Protein AF-0000000066704954 (afdb_homodimer)

InterPro domains:
  IPR012337 Ribonuclease H-like superfamily [SSF53098] (9-182)
  IPR013520 Ribonuclease H-like domain [PF00929] (11-173)
  IPR013520 Ribonuclease H-like domain [SM00479] (9-183)
  IPR022894 Oligoribonuclease [NF003765] (7-183)
  IPR022894 Oligoribonuclease [PTHR11046] (60-182)
  IPR022894 Oligoribonuclease [cd06135] (10-182)
  IPR036397 Ribonuclease H superfamily [G3DSA:3.30.420.10] (2-182)

Foldseek 3Di:
DDPVFLLLKAKEKFFDKLDQDLVQIATFKMKIWIATNLLHTPDQIDIDGAADDPVRNVPRDPVSVVLCVVLVSVVVNPVDPQHLVNVLVVNCVVSVVRHAAQRHAYEAAVCVSVLVNCVPRVVVSSRRHHPDYHHLVVVLVVCCVPPVPLSVPQDDQPPSVRISSRRVVSSSRVSSCCVRPDDD/DDPVFLLLKAKEKFFDKLDLDLVQIATQKMKIWIATNLLHTPDQIDIDGAADDPVRNVPGDPVSVVLCVVLVSVVVNPPDPQHLVNVLVVNCVVSVVRHAAQRHAYEAAVCVSVLVNCVPRVVVSSRRHHPDYHHLVVVLVVCCVPPVPLSVPQDDQPPSVRISSRRVVSSSRVSSCCVRPDDD

Radius of gyration: 20.69 Å; Cα contacts (8 Å, |Δi|>4): 670; chains: 2; bounding box: 48×49×50 Å

Nearest PDB structures (foldseek):
  6n6i-assembly2_B  TM=9.833E-01  e=7.274E-25  Homo sapiens
  6n6k-assembly1_A  TM=9.831E-01  e=9.239E-25  Homo sapiens
  6rcn-assembly1_A  TM=9.851E-01  e=1.323E-24  Homo sapiens
  6j80-assembly1_B  TM=9.786E-01  e=4.643E-24  Homo sapiens
  6sty-assembly2_D  TM=9.687E-01  e=4.244E-23  Homo sapiens

Solvent-accessible surface area (backbone atoms only — not comparable to full-atom values): 19486 Å² total; per-residue (Å²): 127,61,71,78,53,32,53,50,21,34,40,32,50,30,61,39,43,34,44,85,51,67,91,82,34,48,75,38,30,43,14,37,38,40,22,37,59,86,64,49,67,72,53,87,59,47,72,46,49,23,37,63,59,68,72,57,62,72,64,28,37,70,67,42,50,55,48,26,62,71,64,49,48,46,62,47,23,70,70,32,80,37,41,63,66,56,47,43,51,52,51,41,56,58,46,56,75,61,39,53,78,46,49,24,28,41,25,28,62,59,36,62,62,48,50,57,45,28,52,74,71,27,43,72,55,47,63,33,30,22,93,45,48,35,34,47,39,21,56,51,54,48,37,48,58,74,35,49,72,61,48,71,67,52,83,82,77,83,74,71,82,40,34,50,61,47,46,53,51,40,52,49,50,46,51,48,40,50,72,70,31,42,50,130,128,61,72,80,54,35,53,51,22,34,39,31,51,30,61,41,45,35,46,87,51,66,92,82,34,48,76,38,29,42,13,38,37,39,22,38,58,87,64,48,68,73,54,86,59,47,71,47,50,24,37,64,60,69,72,60,63,71,66,29,37,69,67,42,51,56,49,26,61,71,65,48,49,46,62,46,23,71,70,32,83,36,42,62,67,55,48,42,51,54,51,39,54,58,48,55,74,61,39,54,76,47,49,23,28,41,25,28,62,58,37,62,62,48,49,56,45,27,53,73,71,29,44,71,52,46,61,33,30,21,94,47,48,36,34,46,40,22,56,48,56,48,37,49,59,74,35,49,73,62,47,72,67,53,83,81,76,83,74,70,82,40,35,49,62,48,46,53,50,40,52,49,50,47,51,48,41,50,72,71,31,43,55,124

Sequence (368 aa):
MSKANRVRRIVWVDCEMTGLDVSSKTIVEIACAITEADLMVVEEGLNLVISQPKEVLEGMDNWCKATFASNGLLQEILSSKITMKEAENEILKYVRQHTDSGMCPLGGNSVGSDRIFLQKYMPTLEKHLHYRNIDVSSIKELVKRWYPDVYARKPQKENTHRALNDIYESIQELNWYKKNIFIPMSKANRVRRIVWVDCEMTGLDVSSKTIVEIACAITEADLMVVEEGLNLVISQPKEVLEGMDNWCKATFASNGLLQEILSSKITMKEAENEILKYVRQHTDSGMCPLGGNSVGSDRIFLQKYMPTLEKHLHYRNIDVSSIKELVKRWYPDVYARKPQKENTHRALNDIYESIQELNWYKKNIFIP

Secondary structure (DSSP, 8-state):
--HHHHTT-EEEEEEEES-S-TTT--EEEEEEEEE-TT--EEEEEEEEEPP--HHHHHTS-HHHHHHHHHHSHHHHHHH----HHHHHHHHHHHHHHH--TTTSPEEESSTHHHHHHHHHH-HHHHHHS-S-EEEHHHHHHHHHHH-HHHHTTSPPP-----HHHHHHHHHHHHHHHHHHTB--/--HHHHTT-EEEEEEEES-S-TTT--EEEEEEEEE-TT--EEEEEEEEEPP--HHHHHTS-HHHHHHHHHHSHHHHHHH----HHHHHHHHHHHHHHH--TTTSPEEESSTHHHHHHHHHH-HHHHHHS-S-EEEHHHHHHHHHHH-HHHHTTSPPP-----HHHHHHHHHHHHHHHHHHTB--

Organism: Brugia malayi (NCBI:txid6279)

Structure (mmCIF, N/CA/C/O backbone):
data_AF-0000000066704954-model_v1
#
loop_
_entity.id
_entity.type
_entity.pdbx_description
1 polymer 'Probable oligoribonuclease'
#
loop_
_atom_site.group_PDB
_atom_site.id
_atom_site.type_symbol
_atom_site.label_atom_id
_atom_site.label_alt_id
_atom_site.label_comp_id
_atom_site.label_asym_id
_atom_site.label_entity_id
_atom_site.label_seq_id
_atom_site.pdbx_PDB_ins_code
_atom_site.Cartn_x
_atom_site.Cartn_y
_atom_site.Cartn_z
_atom_site.occupancy
_atom_site.B_iso_or_equiv
_atom_site.auth_seq_id
_atom_site.auth_comp_id
_atom_site.auth_asym_id
_atom_site.auth_atom_id
_atom_site.pdbx_PDB_model_num
ATOM 1 N N . MET A 1 1 ? 11.406 25.922 -9.367 1 46.25 1 MET A N 1
ATOM 2 C CA . MET A 1 1 ? 11.992 24.594 -9.508 1 46.25 1 MET A CA 1
ATOM 3 C C . MET A 1 1 ? 11.547 23.953 -10.812 1 46.25 1 MET A C 1
ATOM 5 O O . MET A 1 1 ? 10.383 24.062 -11.203 1 46.25 1 MET A O 1
ATOM 9 N N . SER A 1 2 ? 12.352 23.516 -11.586 1 52.28 2 SER A N 1
ATOM 10 C CA . SER A 1 2 ? 12.07 23.078 -12.945 1 52.28 2 SER A CA 1
ATOM 11 C C . SER A 1 2 ? 10.953 22.031 -12.961 1 52.28 2 SER A C 1
ATOM 13 O O . SER A 1 2 ? 10.727 21.344 -11.961 1 52.28 2 SER A O 1
ATOM 15 N N . LYS A 1 3 ? 10.164 22.188 -13.867 1 57.22 3 LYS A N 1
ATOM 16 C CA . LYS A 1 3 ? 9.031 21.281 -14.133 1 57.22 3 LYS A CA 1
ATOM 17 C C . LYS A 1 3 ? 9.43 19.828 -13.922 1 57.22 3 LYS A C 1
ATOM 19 O O . LYS A 1 3 ? 8.641 19.031 -13.398 1 57.22 3 LYS A O 1
ATOM 24 N N . ALA A 1 4 ? 10.594 19.516 -14.367 1 59.16 4 ALA A N 1
ATOM 25 C CA . ALA A 1 4 ? 11.094 18.141 -14.32 1 59.16 4 ALA A CA 1
ATOM 26 C C . ALA A 1 4 ? 11.203 17.641 -12.883 1 59.16 4 ALA A C 1
ATOM 28 O O . ALA A 1 4 ? 10.961 16.469 -12.609 1 59.16 4 ALA A O 1
ATOM 29 N N . ASN A 1 5 ? 11.266 18.531 -12.07 1 82 5 ASN A N 1
ATOM 30 C CA . ASN A 1 5 ? 11.422 18.172 -10.664 1 82 5 ASN A CA 1
ATOM 31 C C . ASN A 1 5 ? 10.078 17.938 -9.992 1 82 5 ASN A C 1
ATOM 33 O O . ASN A 1 5 ? 9.953 17.078 -9.125 1 82 5 ASN A O 1
ATOM 37 N N . ARG A 1 6 ? 9.078 18.359 -10.633 1 91.44 6 ARG A N 1
ATOM 38 C CA . ARG A 1 6 ? 7.758 18.375 -10.016 1 91.44 6 ARG A CA 1
ATOM 39 C C . ARG A 1 6 ? 7.082 17.016 -10.156 1 91.44 6 ARG A C 1
ATOM 41 O O . ARG A 1 6 ? 6.316 16.609 -9.281 1 91.44 6 ARG A O 1
ATOM 48 N N . VAL A 1 7 ? 7.445 16.312 -11.227 1 92.56 7 VAL A N 1
ATOM 49 C CA . VAL A 1 7 ? 6.789 15.047 -11.516 1 92.56 7 VAL A CA 1
ATOM 50 C C . VAL A 1 7 ? 7.355 13.953 -10.617 1 92.56 7 VAL A C 1
ATOM 52 O O . VAL A 1 7 ? 6.777 12.867 -10.508 1 92.56 7 VAL A O 1
ATOM 55 N N . ARG A 1 8 ? 8.391 14.242 -9.93 1 96.12 8 ARG A N 1
ATOM 56 C CA . ARG A 1 8 ? 9.031 13.242 -9.07 1 96.12 8 ARG A CA 1
ATOM 57 C C . ARG A 1 8 ? 8.727 13.516 -7.598 1 96.12 8 ARG A C 1
ATOM 59 O O . ARG A 1 8 ? 9.273 12.852 -6.715 1 96.12 8 ARG A O 1
ATOM 66 N N . ARG A 1 9 ? 7.836 14.477 -7.363 1 98.44 9 ARG A N 1
ATOM 67 C CA . ARG A 1 9 ? 7.469 14.797 -5.988 1 98.44 9 ARG A CA 1
ATOM 68 C C . ARG A 1 9 ? 6.605 13.695 -5.379 1 98.44 9 ARG A C 1
ATOM 70 O O . ARG A 1 9 ? 6.094 12.836 -6.098 1 98.44 9 ARG A O 1
ATOM 77 N N . ILE A 1 10 ? 6.602 13.664 -4.105 1 98.75 10 ILE A N 1
ATOM 78 C CA . ILE A 1 10 ? 5.789 12.727 -3.33 1 98.75 10 ILE A CA 1
ATOM 79 C C . ILE A 1 10 ? 4.73 13.492 -2.539 1 98.75 10 ILE A C 1
ATOM 81 O O . ILE A 1 10 ? 5.047 14.477 -1.859 1 98.75 10 ILE A O 1
ATOM 85 N N . VAL A 1 11 ? 3.484 13.117 -2.701 1 98.88 11 VAL A N 1
ATOM 86 C CA . VAL A 1 11 ? 2.391 13.695 -1.926 1 98.88 11 VAL A CA 1
ATOM 87 C C . VAL A 1 11 ? 2.131 12.844 -0.685 1 98.88 11 VAL A C 1
ATOM 89 O O . VAL A 1 11 ? 1.665 11.703 -0.792 1 98.88 11 VAL A O 1
ATOM 92 N N . TRP A 1 12 ? 2.426 13.383 0.492 1 98.88 12 TRP A N 1
ATOM 93 C CA . TRP A 1 12 ? 2.213 12.68 1.754 1 98.88 12 TRP A CA 1
ATOM 94 C C . TRP A 1 12 ? 0.849 13.023 2.344 1 98.88 12 TRP A C 1
ATOM 96 O O . TRP A 1 12 ? 0.483 14.203 2.436 1 98.88 12 TRP A O 1
ATOM 106 N N . VAL A 1 13 ? 0.103 12.016 2.684 1 98.75 13 VAL A N 1
ATOM 107 C CA . VAL A 1 13 ? -1.192 12.227 3.32 1 98.75 13 VAL A CA 1
ATOM 108 C C . VAL A 1 13 ? -1.313 11.328 4.551 1 98.75 13 VAL A C 1
ATOM 110 O O . VAL A 1 13 ? -0.812 10.203 4.559 1 98.75 13 VAL A O 1
ATOM 113 N N . ASP A 1 14 ? -1.862 11.781 5.551 1 98.5 14 ASP A N 1
ATOM 114 C CA . ASP A 1 14 ? -2.264 11.047 6.746 1 98.5 14 ASP A CA 1
ATOM 115 C C . ASP A 1 14 ? -3.664 11.453 7.199 1 98.5 14 ASP A C 1
ATOM 117 O O . ASP A 1 14 ? -4.004 12.641 7.18 1 98.5 14 ASP A O 1
ATOM 121 N N . CYS A 1 15 ? -4.43 10.492 7.535 1 98.5 15 CYS A N 1
ATOM 122 C CA . CYS A 1 15 ? -5.777 10.75 8.031 1 98.5 15 CYS A CA 1
ATOM 123 C C . CYS A 1 15 ? -5.977 10.125 9.406 1 98.5 15 CYS A C 1
ATOM 125 O O . CYS A 1 15 ? -5.418 9.062 9.703 1 98.5 15 CYS A O 1
ATOM 127 N N . GLU A 1 16 ? -6.695 10.789 10.203 1 98.44 16 GLU A N 1
ATOM 128 C CA . GLU A 1 16 ? -7.328 10.18 11.375 1 98.44 16 GLU A CA 1
ATOM 129 C C . GLU A 1 16 ? -8.797 9.859 11.109 1 98.44 16 GLU A C 1
ATOM 131 O O . GLU A 1 16 ? -9.531 10.703 10.594 1 98.44 16 GLU A O 1
ATOM 136 N N . MET A 1 17 ? -9.203 8.688 11.422 1 98.19 17 MET A N 1
ATOM 137 C CA . MET A 1 17 ? -10.539 8.188 11.125 1 98.19 17 MET A CA 1
ATOM 138 C C . MET A 1 17 ? -11.258 7.758 12.398 1 98.19 17 MET A C 1
ATOM 140 O O . MET A 1 17 ? -10.617 7.527 13.43 1 98.19 17 MET A O 1
ATOM 144 N N . THR A 1 18 ? -12.562 7.656 12.328 1 98.38 18 THR A N 1
ATOM 145 C CA . THR A 1 18 ? -13.359 7.242 13.484 1 98.38 18 THR A CA 1
ATOM 146 C C . THR A 1 18 ? -13.266 5.734 13.688 1 98.38 18 THR A C 1
ATOM 148 O O . THR A 1 18 ? -13.891 5.191 14.602 1 98.38 18 THR A O 1
ATOM 151 N N . GLY A 1 19 ? -12.539 5.082 12.898 1 96.5 19 GLY A N 1
ATOM 152 C CA . GLY A 1 19 ? -12.297 3.65 12.875 1 96.5 19 GLY A CA 1
ATOM 153 C C . GLY A 1 19 ? -11.688 3.176 11.57 1 96.5 19 GLY A C 1
ATOM 154 O O . GLY A 1 19 ? -11.422 3.977 10.672 1 96.5 19 GLY A O 1
ATOM 155 N N . LEU A 1 20 ? -11.555 1.88 11.422 1 91.5 20 LEU A N 1
ATOM 156 C CA . LEU A 1 20 ? -10.789 1.377 10.289 1 91.5 20 LEU A CA 1
ATOM 157 C C . LEU A 1 20 ? -11.711 0.811 9.211 1 91.5 20 LEU A C 1
ATOM 159 O O . LEU A 1 20 ? -11.273 0.553 8.086 1 91.5 20 LEU A O 1
ATOM 163 N N . ASP A 1 21 ? -12.93 0.615 9.594 1 91.5 21 ASP A N 1
ATOM 164 C CA . ASP A 1 21 ? -13.875 0.074 8.625 1 91.5 21 ASP A CA 1
ATOM 165 C C . ASP A 1 21 ? -14.484 1.186 7.777 1 91.5 21 ASP A C 1
ATOM 167 O O . ASP A 1 21 ? -15.43 1.856 8.203 1 91.5 21 ASP A O 1
ATOM 171 N N . VAL A 1 22 ? -14.086 1.269 6.531 1 93.12 22 VAL A N 1
ATOM 172 C CA . VAL A 1 22 ? -14.445 2.377 5.656 1 93.12 22 VAL A CA 1
ATOM 173 C C . VAL A 1 22 ? -15.945 2.328 5.348 1 93.12 22 VAL A C 1
ATOM 175 O O . VAL A 1 22 ? -16.547 3.342 4.98 1 93.12 22 VAL A O 1
ATOM 178 N N . SER A 1 23 ? -16.562 1.21 5.492 1 90.69 23 SER A N 1
ATOM 179 C CA . SER A 1 23 ? -17.984 1.089 5.191 1 90.69 23 SER A CA 1
ATOM 180 C C . SER A 1 23 ? -18.844 1.802 6.242 1 90.69 23 SER A C 1
ATOM 182 O O . SER A 1 23 ? -19.984 2.182 5.969 1 90.69 23 SER A O 1
ATOM 184 N N . SER A 1 24 ? -18.281 2.041 7.461 1 94.62 24 SER A N 1
ATOM 185 C CA . SER A 1 24 ? -19.109 2.594 8.531 1 94.62 24 SER A CA 1
ATOM 186 C C . SER A 1 24 ? -18.391 3.721 9.258 1 94.62 24 SER A C 1
ATOM 188 O O . SER A 1 24 ? -18.953 4.348 10.156 1 94.62 24 SER A O 1
ATOM 190 N N . LYS A 1 25 ? -17.156 4.012 8.961 1 97.88 25 LYS A N 1
ATOM 191 C CA . LYS A 1 25 ? -16.359 5.043 9.617 1 97.88 25 LYS A CA 1
ATOM 192 C C . LYS A 1 25 ? -15.969 6.148 8.641 1 97.88 25 LYS A C 1
ATOM 194 O O . LYS A 1 25 ? -16.25 6.055 7.445 1 97.88 25 LYS A O 1
ATOM 199 N N . THR A 1 26 ? -15.406 7.191 9.172 1 98.31 26 THR A N 1
ATOM 200 C CA . THR A 1 26 ? -15.156 8.359 8.336 1 98.31 26 THR A CA 1
ATOM 201 C C . THR A 1 26 ? -13.883 9.078 8.781 1 98.31 26 THR A C 1
ATOM 203 O O . THR A 1 26 ? -13.227 8.656 9.734 1 98.31 26 THR A O 1
ATOM 206 N N . ILE A 1 27 ? -13.492 10.055 7.961 1 98.69 27 ILE A N 1
ATOM 207 C CA . ILE A 1 27 ? -12.297 10.852 8.219 1 98.69 27 ILE A CA 1
ATOM 208 C C . ILE A 1 27 ? -12.641 12.023 9.133 1 98.69 27 ILE A C 1
ATOM 210 O O . ILE A 1 27 ? -13.672 12.672 8.953 1 98.69 27 ILE A O 1
ATOM 214 N N . VAL A 1 28 ? -11.742 12.305 10.109 1 98.81 28 VAL A N 1
ATOM 215 C CA . VAL A 1 28 ? -12 13.43 11.008 1 98.81 28 VAL A CA 1
ATOM 216 C C . VAL A 1 28 ? -10.828 14.406 10.969 1 98.81 28 VAL A C 1
ATOM 218 O O . VAL A 1 28 ? -10.938 15.539 11.445 1 98.81 28 VAL A O 1
ATOM 221 N N . GLU A 1 29 ? -9.742 14.008 10.492 1 98.88 29 GLU A N 1
ATOM 222 C CA . GLU A 1 29 ? -8.562 14.836 10.289 1 98.88 29 GLU A CA 1
ATOM 223 C C . GLU A 1 29 ? -7.777 14.398 9.055 1 98.88 29 GLU A C 1
ATOM 225 O O . GLU A 1 29 ? -7.602 13.195 8.82 1 98.88 29 GLU A O 1
ATOM 230 N N . ILE A 1 30 ? -7.305 15.328 8.227 1 98.81 30 ILE A N 1
ATOM 231 C CA . ILE A 1 30 ? -6.441 15.016 7.094 1 98.81 30 ILE A CA 1
ATOM 232 C C . ILE A 1 30 ? -5.305 16.031 7.016 1 98.81 30 ILE A C 1
ATOM 234 O O . ILE A 1 30 ? -5.523 17.234 7.176 1 98.81 30 ILE A O 1
ATOM 238 N N . ALA A 1 31 ? -4.16 15.539 6.871 1 98.88 31 ALA A N 1
ATOM 239 C CA . ALA A 1 31 ? -2.984 16.375 6.617 1 98.88 31 ALA A CA 1
ATOM 240 C C . ALA A 1 31 ? -2.328 16 5.293 1 98.88 31 ALA A C 1
ATOM 242 O O . ALA A 1 31 ? -2.496 14.883 4.801 1 98.88 31 ALA A O 1
ATOM 243 N N . CYS A 1 32 ? -1.641 16.922 4.727 1 98.81 32 CYS A N 1
ATOM 244 C CA . CYS A 1 32 ? -0.936 16.75 3.463 1 98.81 32 CYS A CA 1
ATOM 245 C C . CYS A 1 32 ? 0.361 17.547 3.439 1 98.81 32 CYS A C 1
ATOM 247 O O . CYS A 1 32 ? 0.403 18.672 3.91 1 98.81 32 CYS A O 1
ATOM 249 N N . ALA A 1 33 ? 1.351 17 3.031 1 98.81 33 ALA A N 1
ATOM 250 C CA . ALA A 1 33 ? 2.631 17.641 2.744 1 98.81 33 ALA A CA 1
ATOM 251 C C . ALA A 1 33 ? 3.234 17.109 1.448 1 98.81 33 ALA A C 1
ATOM 253 O O . ALA A 1 33 ? 2.836 16.047 0.964 1 98.81 33 ALA A O 1
ATOM 254 N N . ILE A 1 34 ? 4.082 17.859 0.856 1 98.75 34 ILE A N 1
ATOM 255 C CA . ILE A 1 34 ? 4.707 17.453 -0.401 1 98.75 34 ILE A CA 1
ATOM 256 C C . ILE A 1 34 ? 6.223 17.562 -0.279 1 98.75 34 ILE A C 1
ATOM 258 O O . ILE A 1 34 ? 6.746 18.531 0.282 1 98.75 34 ILE A O 1
ATOM 262 N N . THR A 1 35 ? 6.883 16.562 -0.699 1 98.62 35 THR A N 1
ATOM 263 C CA . THR A 1 35 ? 8.344 16.625 -0.721 1 98.62 35 THR A CA 1
ATOM 264 C C . THR A 1 35 ? 8.859 16.5 -2.15 1 98.62 35 THR A C 1
ATOM 266 O O . THR A 1 35 ? 8.164 16 -3.035 1 98.62 35 THR A O 1
ATOM 269 N N . GLU A 1 36 ? 10.078 17.016 -2.305 1 98.06 36 GLU A N 1
ATOM 270 C CA . GLU A 1 36 ? 10.859 16.672 -3.49 1 98.06 36 GLU A CA 1
ATOM 271 C C . GLU A 1 36 ? 11.258 15.203 -3.488 1 98.06 36 GLU A C 1
ATOM 273 O O . GLU A 1 36 ? 11.016 14.492 -2.51 1 98.06 36 GLU A O 1
ATOM 278 N N . ALA A 1 37 ? 11.898 14.773 -4.57 1 97.31 37 ALA A N 1
ATOM 279 C CA . ALA A 1 37 ? 12.352 13.391 -4.688 1 97.31 37 ALA A CA 1
ATOM 280 C C . ALA A 1 37 ? 13.32 13.031 -3.561 1 97.31 37 ALA A C 1
ATOM 282 O O . ALA A 1 37 ? 13.359 11.883 -3.109 1 97.31 37 ALA A O 1
ATOM 283 N N . ASP A 1 38 ? 14.039 14.008 -3.096 1 96.44 38 ASP A N 1
ATOM 284 C CA . ASP A 1 38 ? 15.062 13.75 -2.084 1 96.44 38 ASP A CA 1
ATOM 285 C C . ASP A 1 38 ? 14.5 13.922 -0.676 1 96.44 38 ASP A C 1
ATOM 287 O O . ASP A 1 38 ? 15.25 13.969 0.299 1 96.44 38 ASP A O 1
ATOM 291 N N . LEU A 1 39 ? 13.141 14.156 -0.528 1 98.06 39 LEU A N 1
ATOM 292 C CA . LEU A 1 39 ? 12.383 14.156 0.719 1 98.06 39 LEU A CA 1
ATOM 293 C C . LEU A 1 39 ? 12.43 15.523 1.387 1 98.06 39 LEU A C 1
ATOM 295 O O . LEU A 1 39 ? 11.938 15.695 2.502 1 98.06 39 LEU A O 1
ATOM 299 N N . MET A 1 40 ? 13.055 16.469 0.678 1 97.81 40 MET A N 1
ATOM 300 C CA . MET A 1 40 ? 12.961 17.844 1.194 1 97.81 40 MET A CA 1
ATOM 301 C C . MET A 1 40 ? 11.539 18.375 1.064 1 97.81 40 MET A C 1
ATOM 303 O O . MET A 1 40 ? 10.945 18.328 -0.014 1 97.81 40 MET A O 1
ATOM 307 N N . VAL A 1 41 ? 11.031 18.906 2.098 1 98.06 41 VAL A N 1
ATOM 308 C CA . VAL A 1 41 ? 9.672 19.438 2.109 1 98.06 41 VAL A CA 1
ATOM 309 C C . VAL A 1 41 ? 9.594 20.688 1.234 1 98.06 41 VAL A C 1
ATOM 311 O O . VAL A 1 41 ? 10.422 21.594 1.363 1 98.06 41 VAL A O 1
ATOM 314 N N . VAL A 1 42 ? 8.609 20.703 0.322 1 97.5 42 VAL A N 1
ATOM 315 C CA . VAL A 1 42 ? 8.461 21.781 -0.649 1 97.5 42 VAL A CA 1
ATOM 316 C C . VAL A 1 42 ? 7.957 23.047 0.051 1 97.5 42 VAL A C 1
ATOM 318 O O . VAL A 1 42 ? 8.43 24.141 -0.229 1 97.5 42 VAL A O 1
ATOM 321 N N . GLU A 1 43 ? 7.023 22.922 0.873 1 96.31 43 GLU A N 1
ATOM 322 C CA . GLU A 1 43 ? 6.426 23.969 1.688 1 96.31 43 GLU A CA 1
ATOM 323 C C . GLU A 1 43 ? 5.68 23.375 2.885 1 96.31 43 GLU A C 1
ATOM 325 O O . GLU A 1 43 ? 5.469 22.172 2.957 1 96.31 43 GLU A O 1
ATOM 330 N N . GLU A 1 44 ? 5.379 24.25 3.762 1 96.44 44 GLU A N 1
ATOM 331 C CA . GLU A 1 44 ? 4.68 23.797 4.961 1 96.44 44 GLU A CA 1
ATOM 332 C C . GLU A 1 44 ? 3.404 23.031 4.598 1 96.44 44 GLU A C 1
ATOM 334 O O . GLU A 1 44 ? 2.668 23.438 3.697 1 96.44 44 GLU A O 1
ATOM 339 N N . GLY A 1 45 ? 3.207 21.875 5.297 1 97.5 45 GLY A N 1
ATOM 340 C CA . GLY A 1 45 ? 2.039 21.047 5.035 1 97.5 45 GLY A CA 1
ATOM 341 C C . GLY A 1 45 ? 0.748 21.672 5.539 1 97.5 45 GLY A C 1
ATOM 342 O O . GLY A 1 45 ? 0.771 22.688 6.227 1 97.5 45 GLY A O 1
ATOM 343 N N . LEU A 1 46 ? -0.305 21.109 5.113 1 98.19 46 LEU A N 1
ATOM 344 C CA . LEU A 1 46 ? -1.653 21.5 5.508 1 98.19 46 LEU A CA 1
ATOM 345 C C . LEU A 1 46 ? -2.271 20.469 6.445 1 98.19 46 LEU A C 1
ATOM 347 O O . LEU A 1 46 ? -2.047 19.266 6.281 1 98.19 46 LEU A O 1
ATOM 351 N N . ASN A 1 47 ? -2.961 20.906 7.41 1 98.62 47 ASN A N 1
ATOM 352 C CA . ASN A 1 47 ? -3.715 20.062 8.336 1 98.62 47 ASN A CA 1
ATOM 353 C C . ASN A 1 47 ? -5.133 20.594 8.539 1 98.62 47 ASN A C 1
ATOM 355 O O . ASN A 1 47 ? -5.324 21.75 8.906 1 98.62 47 ASN A O 1
ATOM 359 N N . LEU A 1 48 ? -6.102 19.781 8.266 1 98.81 48 LEU A N 1
ATOM 360 C CA . LEU A 1 48 ? -7.496 20.188 8.383 1 98.81 48 LEU A CA 1
ATOM 361 C C . LEU A 1 48 ? -8.258 19.219 9.289 1 98.81 48 LEU A C 1
ATOM 363 O O . LEU A 1 48 ? -8.148 18 9.133 1 98.81 48 LEU A O 1
ATOM 367 N N . VAL A 1 49 ? -8.938 19.75 10.227 1 98.81 49 VAL A N 1
ATOM 368 C CA . VAL A 1 49 ? -9.844 18.969 11.07 1 98.81 49 VAL A CA 1
ATOM 369 C C . VAL A 1 49 ? -11.273 19.109 10.547 1 98.81 49 VAL A C 1
ATOM 371 O O . VAL A 1 49 ? -11.766 20.219 10.344 1 98.81 49 VAL A O 1
ATOM 374 N N . ILE A 1 50 ? -11.906 18.031 10.328 1 98.88 50 ILE A N 1
ATOM 375 C CA . ILE A 1 50 ? -13.203 17.984 9.664 1 98.88 50 ILE A CA 1
ATOM 376 C C . ILE A 1 50 ? -14.312 17.875 10.711 1 98.88 50 ILE A C 1
ATOM 378 O O . ILE A 1 50 ? -14.242 17.047 11.617 1 98.88 50 ILE A O 1
ATOM 382 N N . SER A 1 51 ? -15.305 18.703 10.555 1 98.38 51 SER A N 1
ATOM 383 C CA . SER A 1 51 ? -16.469 18.656 11.422 1 98.38 51 SER A CA 1
ATOM 384 C C . SER A 1 51 ? -17.281 17.375 11.203 1 98.38 51 SER A C 1
ATOM 386 O O . SER A 1 51 ? -17.469 16.953 10.062 1 98.38 51 SER A O 1
ATOM 388 N N . GLN A 1 52 ? -17.656 16.703 12.273 1 98.06 52 GLN A N 1
ATOM 389 C CA . GLN A 1 52 ? -18.531 15.539 12.234 1 98.06 52 GLN A CA 1
ATOM 390 C C . GLN A 1 52 ? -19.656 15.664 13.258 1 98.06 52 GLN A C 1
ATOM 392 O O . GLN A 1 52 ? -19.453 16.172 14.359 1 98.06 52 GLN A O 1
ATOM 397 N N . PRO A 1 53 ? -20.859 15.203 12.906 1 96.5 53 PRO A N 1
ATOM 398 C CA . PRO A 1 53 ? -21.953 15.227 13.875 1 96.5 53 PRO A CA 1
ATOM 399 C C . PRO A 1 53 ? -21.688 14.344 15.094 1 96.5 53 PRO A C 1
ATOM 401 O O . PRO A 1 53 ? -20.875 13.414 15.016 1 96.5 53 PRO A O 1
ATOM 404 N N . LYS A 1 54 ? -22.406 14.625 16.109 1 95 54 LYS A N 1
ATOM 405 C CA . LYS A 1 54 ? -22.219 13.93 17.391 1 95 54 LYS A CA 1
ATOM 406 C C . LYS A 1 54 ? -22.453 12.43 17.234 1 95 54 LYS A C 1
ATOM 408 O O . LYS A 1 54 ? -21.781 11.625 17.875 1 95 54 LYS A O 1
ATOM 413 N N . GLU A 1 55 ? -23.406 12.047 16.438 1 96.12 55 GLU A N 1
ATOM 414 C CA . GLU A 1 55 ? -23.734 10.641 16.234 1 96.12 55 GLU A CA 1
ATOM 415 C C . GLU A 1 55 ? -22.547 9.867 15.664 1 96.12 55 GLU A C 1
ATOM 417 O O . GLU A 1 55 ? -22.328 8.711 16.016 1 96.12 55 GLU A O 1
ATOM 422 N N . VAL A 1 56 ? -21.812 10.484 14.805 1 96.81 56 VAL A N 1
ATOM 423 C CA . VAL A 1 56 ? -20.625 9.883 14.203 1 96.81 56 VAL A CA 1
ATOM 424 C C . VAL A 1 56 ? -19.547 9.688 15.258 1 96.81 56 VAL A C 1
ATOM 426 O O . VAL A 1 56 ? -18.922 8.633 15.328 1 96.81 56 VAL A O 1
ATOM 429 N N . LEU A 1 57 ? -19.375 10.672 16.094 1 96.94 57 LEU A N 1
ATOM 430 C CA . LEU A 1 57 ? -18.344 10.633 17.125 1 96.94 57 LEU A CA 1
ATOM 431 C C . LEU A 1 57 ? -18.672 9.586 18.188 1 96.94 57 LEU A C 1
ATOM 433 O O . LEU A 1 57 ? -17.781 8.93 18.703 1 96.94 57 LEU A O 1
ATOM 437 N N . GLU A 1 58 ? -19.922 9.438 18.438 1 95.69 58 GLU A N 1
ATOM 438 C CA . GLU A 1 58 ? -20.359 8.43 19.406 1 95.69 58 GLU A CA 1
ATOM 439 C C . GLU A 1 58 ? -20.109 7.02 18.891 1 95.69 58 GLU A C 1
ATOM 441 O O . GLU A 1 58 ? -19.922 6.086 19.672 1 95.69 58 GLU A O 1
ATOM 446 N N . GLY A 1 59 ? -20.094 6.918 17.594 1 96.62 59 GLY A N 1
ATOM 447 C CA . GLY A 1 59 ? -19.922 5.613 16.969 1 96.62 59 GLY A CA 1
ATOM 448 C C . GLY A 1 59 ? -18.469 5.281 16.672 1 96.62 59 GLY A C 1
ATOM 449 O O . GLY A 1 59 ? -18.188 4.27 16.031 1 96.62 59 GLY A O 1
ATOM 450 N N . MET A 1 60 ? -17.531 6.094 17.141 1 97.31 60 MET A N 1
ATOM 451 C CA . MET A 1 60 ? -16.109 5.836 16.906 1 97.31 60 MET A CA 1
ATOM 452 C C . MET A 1 60 ? -15.68 4.543 17.578 1 97.31 60 MET A C 1
ATOM 454 O O . MET A 1 60 ? -16.25 4.156 18.609 1 97.31 60 MET A O 1
ATOM 458 N N . ASP A 1 61 ? -14.742 3.92 17 1 97.12 61 ASP A N 1
ATOM 459 C CA . ASP A 1 61 ? -14.109 2.803 17.688 1 97.12 61 ASP A CA 1
ATOM 460 C C . ASP A 1 61 ? -13.516 3.252 19.031 1 97.12 61 ASP A C 1
ATOM 462 O O . ASP A 1 61 ? -13.094 4.402 19.172 1 97.12 61 ASP A O 1
ATOM 466 N N .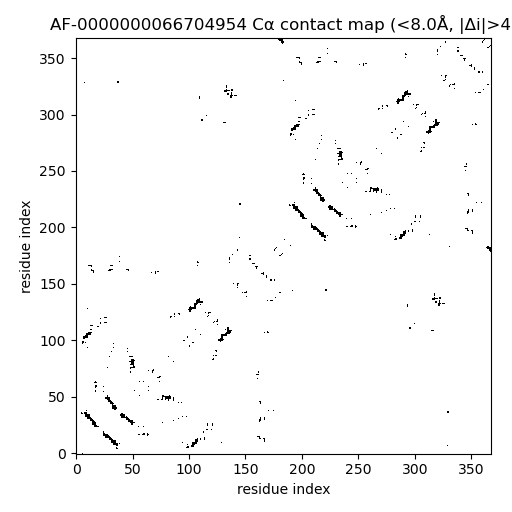 ASN A 1 62 ? -13.383 2.338 20 1 96.88 62 ASN A N 1
ATOM 467 C CA . ASN A 1 62 ? -12.945 2.672 21.359 1 96.88 62 ASN A CA 1
ATOM 468 C C . ASN A 1 62 ? -11.539 3.258 21.359 1 96.88 62 ASN A C 1
ATOM 470 O O . ASN A 1 62 ? -11.266 4.223 22.078 1 96.88 62 ASN A O 1
ATOM 474 N N . TRP A 1 63 ? -10.766 2.703 20.609 1 95.69 63 TRP A N 1
ATOM 475 C CA . TRP A 1 63 ? -9.398 3.189 20.547 1 95.69 63 TRP A CA 1
ATOM 476 C C . TRP A 1 63 ? -9.352 4.641 20.078 1 95.69 63 TRP A C 1
ATOM 478 O O . TRP A 1 63 ? -8.609 5.457 20.625 1 95.69 63 TRP A O 1
ATOM 488 N N . CYS A 1 64 ? -10.156 4.996 19.062 1 96.5 64 CYS A N 1
ATOM 489 C CA . CYS A 1 64 ? -10.195 6.348 18.516 1 96.5 64 CYS A CA 1
ATOM 490 C C . CYS A 1 64 ? -10.719 7.34 19.547 1 96.5 64 CYS A C 1
ATOM 492 O O . CYS A 1 64 ? -10.172 8.438 19.703 1 96.5 64 CYS A O 1
ATOM 494 N N . LYS A 1 65 ? -11.75 6.938 20.25 1 96.5 65 LYS A N 1
ATOM 495 C CA . LYS A 1 65 ? -12.32 7.789 21.281 1 96.5 65 LYS A CA 1
ATOM 496 C C . LYS A 1 65 ? -11.266 8.172 22.312 1 96.5 65 LYS A C 1
ATOM 498 O O . LYS A 1 65 ? -11.109 9.352 22.656 1 96.5 65 LYS A O 1
ATOM 503 N N . ALA A 1 66 ? -10.586 7.156 22.781 1 97 66 ALA A N 1
ATOM 504 C CA . ALA A 1 66 ? -9.578 7.379 23.812 1 97 66 ALA A CA 1
ATOM 505 C C . ALA A 1 66 ? -8.438 8.242 23.297 1 97 66 ALA A C 1
ATOM 507 O O . ALA A 1 66 ? -8 9.188 23.969 1 97 66 ALA A O 1
ATOM 508 N N . THR A 1 67 ? -8.016 7.984 22.109 1 96.88 67 THR A N 1
ATOM 509 C CA . THR A 1 67 ? -6.867 8.672 21.516 1 96.88 67 THR A CA 1
ATOM 510 C C . THR A 1 67 ? -7.211 10.125 21.203 1 96.88 67 THR A C 1
ATOM 512 O O . THR A 1 67 ? -6.449 11.031 21.547 1 96.88 67 THR A O 1
ATOM 515 N N . PHE A 1 68 ? -8.383 10.344 20.625 1 97.12 68 PHE A N 1
ATOM 516 C CA . PHE A 1 68 ? -8.766 11.695 20.219 1 97.12 68 PHE A CA 1
ATOM 517 C C . PHE A 1 68 ? -9.055 12.562 21.438 1 97.12 68 PHE A C 1
ATOM 519 O O . PHE A 1 68 ? -8.82 13.773 21.406 1 97.12 68 PHE A O 1
ATOM 526 N N . ALA A 1 69 ? -9.547 11.938 22.5 1 95.81 69 ALA A N 1
ATOM 527 C CA . ALA A 1 69 ? -9.734 12.68 23.75 1 95.81 69 ALA A CA 1
ATOM 528 C C . ALA A 1 69 ? -8.391 13.086 24.344 1 95.81 69 ALA A C 1
ATOM 530 O O . ALA A 1 69 ? -8.25 14.188 24.875 1 95.81 69 ALA A O 1
ATOM 531 N N . SER A 1 70 ? -7.438 12.227 24.219 1 96.5 70 SER A N 1
ATOM 532 C CA . SER A 1 70 ? -6.148 12.414 24.875 1 96.5 70 SER A CA 1
ATOM 533 C C . SER A 1 70 ? -5.273 13.391 24.109 1 96.5 70 SER A C 1
ATOM 535 O O . SER A 1 70 ? -4.496 14.141 24.703 1 96.5 70 SER A O 1
ATOM 537 N N . ASN A 1 71 ? -5.387 13.469 22.781 1 96.31 71 ASN A N 1
ATOM 538 C CA . ASN A 1 71 ? -4.441 14.273 22 1 96.31 71 ASN A CA 1
ATOM 539 C C . ASN A 1 71 ? -5.066 15.586 21.547 1 96.31 71 ASN A C 1
ATOM 541 O O . ASN A 1 71 ? -4.473 16.328 20.766 1 96.31 71 ASN A O 1
ATOM 545 N N . GLY A 1 72 ? -6.363 15.844 22.031 1 96.81 72 GLY A N 1
ATOM 546 C CA . GLY A 1 72 ? -7 17.125 21.781 1 96.81 72 GLY A CA 1
ATOM 547 C C . GLY A 1 72 ? -7.801 17.141 20.5 1 96.81 72 GLY A C 1
ATOM 548 O O . GLY A 1 72 ? -8.523 18.109 20.234 1 96.81 72 GLY A O 1
ATOM 549 N N . LEU A 1 73 ? -7.734 16.109 19.703 1 97.75 73 LEU A N 1
ATOM 550 C CA . LEU A 1 73 ? -8.391 16.094 18.391 1 97.75 73 LEU A CA 1
ATOM 551 C C . LEU A 1 73 ? -9.906 16.141 18.547 1 97.75 73 LEU A C 1
ATOM 553 O O . LEU A 1 73 ? -10.602 16.75 17.734 1 97.75 73 LEU A O 1
ATOM 557 N N . LEU A 1 74 ? -10.414 15.484 19.594 1 97.38 74 LEU A N 1
ATOM 558 C CA . LEU A 1 74 ? -11.859 15.461 19.797 1 97.38 74 LEU A CA 1
ATOM 559 C C . LEU A 1 74 ? -12.414 16.875 19.922 1 97.38 74 LEU A C 1
ATOM 561 O O . LEU A 1 74 ? -13.398 17.219 19.266 1 97.38 74 LEU A O 1
ATOM 565 N N . GLN A 1 75 ? -11.797 17.688 20.719 1 97.31 75 GLN A N 1
ATOM 566 C CA . GLN A 1 75 ? -12.227 19.062 20.891 1 97.31 75 GLN A CA 1
ATOM 567 C C . GLN A 1 75 ? -12.133 19.844 19.594 1 97.31 75 GLN A C 1
ATOM 569 O O . GLN A 1 75 ? -12.992 20.672 19.281 1 97.31 75 GLN A O 1
ATOM 574 N N . GLU A 1 76 ? -11.086 19.578 18.844 1 98.25 76 GLU A N 1
ATOM 575 C CA . GLU A 1 76 ? -10.906 20.266 17.578 1 98.25 76 GLU A CA 1
ATOM 576 C C . GLU A 1 76 ? -12 19.875 16.578 1 98.25 76 GLU A C 1
ATOM 578 O O . GLU A 1 76 ? -12.469 20.719 15.805 1 98.25 76 GLU A O 1
ATOM 583 N N . ILE A 1 77 ? -12.398 18.625 16.562 1 98.38 77 ILE A N 1
ATOM 584 C CA . ILE A 1 77 ? -13.477 18.172 15.703 1 98.38 77 ILE A CA 1
ATOM 585 C C . ILE A 1 77 ? -14.773 18.891 16.062 1 98.38 77 ILE A C 1
ATOM 587 O O . ILE A 1 77 ? -15.484 19.391 15.18 1 98.38 77 ILE A O 1
ATOM 591 N N . LEU A 1 78 ? -15.023 19 17.344 1 97 78 LEU A N 1
ATOM 592 C CA . LEU A 1 78 ? -16.266 19.594 17.828 1 97 78 LEU A CA 1
ATOM 593 C C . LEU A 1 78 ? -16.312 21.094 17.5 1 97 78 LEU A C 1
ATOM 595 O O . LEU A 1 78 ? -17.391 21.641 17.281 1 97 78 LEU A O 1
ATOM 599 N N . SER A 1 79 ? -15.156 21.703 17.391 1 97.69 79 SER A N 1
ATOM 600 C CA . SER A 1 79 ? -15.086 23.141 17.156 1 97.69 79 SER A CA 1
ATOM 601 C C . SER A 1 79 ? -14.969 23.453 15.672 1 97.69 79 SER A C 1
ATOM 603 O O . SER A 1 79 ? -15.156 24.594 15.25 1 97.69 79 SER A O 1
ATOM 605 N N . SER A 1 80 ? -14.625 22.438 14.898 1 98.44 80 SER A N 1
ATOM 606 C CA . SER A 1 80 ? -14.383 22.656 13.469 1 98.44 80 SER A CA 1
ATOM 607 C C . SER A 1 80 ? -15.688 22.938 12.727 1 98.44 80 SER A C 1
ATOM 609 O O . SER A 1 80 ? -16.75 22.438 13.102 1 98.44 80 SER A O 1
ATOM 611 N N . LYS A 1 81 ? -15.547 23.75 11.664 1 98.25 81 LYS A N 1
ATOM 612 C CA . LYS A 1 81 ? -16.672 24.016 10.766 1 98.25 81 LYS A CA 1
ATOM 613 C C . LYS A 1 81 ? -16.375 23.531 9.352 1 98.25 81 LYS A C 1
ATOM 615 O O . LYS A 1 81 ? -17.188 23.703 8.445 1 98.25 81 LYS A O 1
ATOM 620 N N . ILE A 1 82 ? -15.266 22.938 9.164 1 98.75 82 ILE A N 1
ATOM 621 C CA . ILE A 1 82 ? -14.828 22.5 7.84 1 98.75 82 ILE A CA 1
ATOM 622 C C . ILE A 1 82 ? -15.555 21.203 7.461 1 98.75 82 ILE A C 1
ATOM 624 O O . ILE A 1 82 ? -15.531 20.234 8.211 1 98.75 82 ILE A O 1
ATOM 628 N N . THR A 1 83 ? -16.234 21.203 6.336 1 98.69 83 THR A N 1
ATOM 629 C CA . THR A 1 83 ? -16.922 20.016 5.84 1 98.69 83 THR A CA 1
ATOM 630 C C . THR A 1 83 ? -15.945 19.109 5.102 1 98.69 83 THR A C 1
ATOM 632 O O . THR A 1 83 ? -14.836 19.516 4.762 1 98.69 83 THR A O 1
ATOM 635 N N . MET A 1 84 ? -16.391 17.859 4.906 1 98.69 84 MET A N 1
ATOM 636 C CA . MET A 1 84 ? -15.602 16.906 4.137 1 98.69 84 MET A CA 1
ATOM 637 C C . MET A 1 84 ? -15.25 17.469 2.764 1 98.69 84 MET A C 1
ATOM 639 O O . MET A 1 84 ? -14.094 17.406 2.344 1 98.69 84 MET A O 1
ATOM 643 N N . LYS A 1 85 ? -16.188 18 2.115 1 98.62 85 LYS A N 1
ATOM 644 C CA . LYS A 1 85 ? -16 18.547 0.774 1 98.62 85 LYS A CA 1
ATOM 645 C C . LYS A 1 85 ? -15.039 19.734 0.791 1 98.62 85 LYS A C 1
ATOM 647 O O . LYS A 1 85 ? -14.18 19.844 -0.088 1 98.62 85 LYS A O 1
ATOM 652 N N . GLU A 1 86 ? -15.188 20.609 1.757 1 98.81 86 GLU A N 1
ATOM 653 C CA . GLU A 1 86 ? -14.273 21.734 1.887 1 98.81 86 GLU A CA 1
ATOM 654 C C . GLU A 1 86 ? -12.844 21.266 2.135 1 98.81 86 GLU A C 1
ATOM 656 O O . GLU A 1 86 ? -11.898 21.828 1.579 1 98.81 86 GLU A O 1
ATOM 661 N N . ALA A 1 87 ? -12.742 20.297 2.986 1 98.88 87 ALA A N 1
ATOM 662 C CA . ALA A 1 87 ? -11.422 19.75 3.268 1 98.88 87 ALA A CA 1
ATOM 663 C C . ALA A 1 87 ? -10.766 19.219 1.995 1 98.88 87 ALA A C 1
ATOM 665 O O . ALA A 1 87 ? -9.602 19.516 1.713 1 98.88 87 ALA A O 1
ATOM 666 N N . GLU A 1 88 ? -11.492 18.375 1.207 1 98.81 88 GLU A N 1
ATOM 667 C CA . GLU A 1 88 ? -10.945 17.859 -0.04 1 98.81 88 GLU A CA 1
ATOM 668 C C . GLU A 1 88 ? -10.508 18.984 -0.967 1 98.81 88 GLU A C 1
ATOM 670 O O . GLU A 1 88 ? -9.43 18.922 -1.563 1 98.81 88 GLU A O 1
ATOM 675 N N . ASN A 1 89 ? -11.336 20.016 -1.074 1 98.75 89 ASN A N 1
ATOM 676 C CA . ASN A 1 89 ? -11.055 21.125 -1.965 1 98.75 89 ASN A CA 1
ATOM 677 C C . ASN A 1 89 ? -9.781 21.875 -1.545 1 98.75 89 ASN A C 1
ATOM 679 O O . ASN A 1 89 ? -8.977 22.25 -2.391 1 98.75 89 ASN A O 1
ATOM 683 N N . GLU A 1 90 ? -9.672 22.094 -0.288 1 98.69 90 GLU A N 1
ATOM 684 C CA . GLU A 1 90 ? -8.508 22.812 0.216 1 98.69 90 GLU A CA 1
ATOM 685 C C . GLU A 1 90 ? -7.23 22 -0.002 1 98.69 90 GLU A C 1
ATOM 687 O O . GLU A 1 90 ? -6.207 22.547 -0.421 1 98.69 90 GLU A O 1
ATOM 692 N N . ILE A 1 91 ? -7.285 20.734 0.271 1 98.81 91 ILE A N 1
ATOM 693 C CA . ILE A 1 91 ? -6.121 19.875 0.056 1 98.81 91 ILE A CA 1
ATOM 694 C C . ILE A 1 91 ? -5.777 19.844 -1.431 1 98.81 91 ILE A C 1
ATOM 696 O O . ILE A 1 91 ? -4.605 19.906 -1.806 1 98.81 91 ILE A O 1
ATOM 700 N N . LEU A 1 92 ? -6.777 19.719 -2.252 1 98.62 92 LEU A N 1
ATOM 701 C CA . LEU A 1 92 ? -6.574 19.656 -3.695 1 98.62 92 LEU A CA 1
ATOM 702 C C . LEU A 1 92 ? -5.914 20.938 -4.211 1 98.62 92 LEU A C 1
ATOM 704 O O . LEU A 1 92 ? -5.039 20.875 -5.078 1 98.62 92 LEU A O 1
ATOM 708 N N . LYS A 1 93 ? -6.391 22.047 -3.715 1 98.44 93 LYS A N 1
ATOM 709 C CA . LYS A 1 93 ? -5.781 23.328 -4.09 1 98.44 93 LYS A CA 1
ATOM 710 C C . LYS A 1 93 ? -4.293 23.344 -3.766 1 98.44 93 LYS A C 1
ATOM 712 O O . LYS A 1 93 ? -3.473 23.734 -4.598 1 98.44 93 LYS A O 1
ATOM 717 N N . TYR A 1 94 ? -4.027 22.922 -2.578 1 98.06 94 TYR A N 1
ATOM 718 C CA . TYR A 1 94 ? -2.645 22.828 -2.127 1 98.06 94 TYR A CA 1
ATOM 719 C C . TYR A 1 94 ? -1.839 21.891 -3.01 1 98.06 94 TYR A C 1
ATOM 721 O O . TYR A 1 94 ? -0.758 22.234 -3.484 1 98.06 94 TYR A O 1
ATOM 729 N N . VAL A 1 95 ? -2.318 20.688 -3.303 1 98.25 95 VAL A N 1
ATOM 730 C CA . VAL A 1 95 ? -1.618 19.641 -4.047 1 98.25 95 VAL A CA 1
ATOM 731 C C . VAL A 1 95 ? -1.433 20.078 -5.5 1 98.25 95 VAL A C 1
ATOM 733 O O . VAL A 1 95 ? -0.364 19.891 -6.082 1 98.25 95 VAL A O 1
ATOM 736 N N . ARG A 1 96 ? -2.395 20.688 -6.074 1 97.88 96 ARG A N 1
ATOM 737 C CA . ARG A 1 96 ? -2.371 21.078 -7.484 1 97.88 96 ARG A CA 1
ATOM 738 C C . ARG A 1 96 ? -1.364 22.203 -7.727 1 97.88 96 ARG A C 1
ATOM 740 O O . ARG A 1 96 ? -0.864 22.359 -8.844 1 97.88 96 ARG A O 1
ATOM 747 N N . GLN A 1 97 ? -1.046 22.922 -6.711 1 97.12 97 GLN A N 1
ATOM 748 C CA . GLN A 1 97 ? -0.035 23.969 -6.824 1 97.12 97 GLN A CA 1
ATOM 749 C C . GLN A 1 97 ? 1.352 23.375 -7.051 1 97.12 97 GLN A C 1
ATOM 751 O O . GLN A 1 97 ? 2.209 24 -7.676 1 97.12 97 GLN A O 1
ATOM 756 N N . HIS A 1 98 ? 1.438 22.125 -6.621 1 97.19 98 HIS A N 1
ATOM 757 C CA . HIS A 1 98 ? 2.809 21.641 -6.543 1 97.19 98 HIS A CA 1
ATOM 758 C C . HIS A 1 98 ? 2.988 20.375 -7.371 1 97.19 98 HIS A C 1
ATOM 760 O O . HIS A 1 98 ? 4.109 19.891 -7.551 1 97.19 98 HIS A O 1
ATOM 766 N N . THR A 1 99 ? 1.907 19.812 -7.781 1 97.94 99 THR A N 1
ATOM 767 C CA . THR A 1 99 ? 2.016 18.547 -8.492 1 97.94 99 THR A CA 1
ATOM 768 C C . THR A 1 99 ? 1.063 18.5 -9.68 1 97.94 99 THR A C 1
ATOM 770 O O . THR A 1 99 ? 0.129 19.297 -9.758 1 97.94 99 THR A O 1
ATOM 773 N N . ASP A 1 100 ? 1.373 17.625 -10.555 1 96.62 100 ASP A N 1
ATOM 774 C CA . ASP A 1 100 ? 0.513 17.391 -11.711 1 96.62 100 ASP A CA 1
ATOM 775 C C . ASP A 1 100 ? -0.346 16.141 -11.508 1 96.62 100 ASP A C 1
ATOM 777 O O . ASP A 1 100 ? 0.067 15.203 -10.82 1 96.62 100 ASP A O 1
ATOM 781 N N . SER A 1 101 ? -1.503 16.188 -12.133 1 96.94 101 SER A N 1
ATOM 782 C CA . SER A 1 101 ? -2.475 15.109 -11.984 1 96.94 101 SER A CA 1
ATOM 783 C C . SER A 1 101 ? -1.889 13.773 -12.422 1 96.94 101 SER A C 1
ATOM 785 O O . SER A 1 101 ? -1.284 13.672 -13.492 1 96.94 101 SER A O 1
ATOM 787 N N . GLY A 1 102 ? -1.984 12.844 -11.586 1 97.06 102 GLY A N 1
ATOM 788 C CA . GLY A 1 102 ? -1.661 11.461 -11.922 1 97.06 102 GLY A CA 1
ATOM 789 C C . GLY A 1 102 ? -0.171 11.18 -11.898 1 97.06 102 GLY A C 1
ATOM 790 O O . GLY A 1 102 ? 0.263 10.086 -12.281 1 97.06 102 GLY A O 1
ATOM 791 N N . MET A 1 103 ? 0.615 12.047 -11.422 1 97.06 103 MET A N 1
ATOM 792 C CA . MET A 1 103 ? 2.057 11.891 -11.594 1 97.06 103 MET A CA 1
ATOM 793 C C . MET A 1 103 ? 2.719 11.484 -10.281 1 97.06 103 MET A C 1
ATOM 795 O O . MET A 1 103 ? 3.67 10.695 -10.273 1 97.06 103 MET A O 1
ATOM 799 N N . CYS A 1 104 ? 2.252 12.039 -9.188 1 98.5 104 CYS A N 1
ATOM 800 C CA . CYS A 1 104 ? 2.941 11.875 -7.914 1 98.5 104 CYS A CA 1
ATOM 801 C C . CYS A 1 104 ? 2.252 10.828 -7.055 1 98.5 104 CYS A C 1
ATOM 803 O O . CYS A 1 104 ? 1.027 10.844 -6.906 1 98.5 104 CYS A O 1
ATOM 805 N N . PRO A 1 105 ? 3.008 9.906 -6.488 1 98.5 105 PRO A N 1
ATOM 806 C CA . PRO A 1 105 ? 2.43 8.859 -5.641 1 98.5 105 PRO A CA 1
ATOM 807 C C . PRO A 1 105 ? 2.021 9.375 -4.262 1 98.5 105 PRO A C 1
ATOM 809 O O . PRO A 1 105 ? 2.43 10.469 -3.863 1 98.5 105 PRO A O 1
ATOM 812 N N . LEU A 1 106 ? 1.164 8.578 -3.66 1 98.62 106 LEU A N 1
ATOM 813 C CA . LEU A 1 106 ? 0.819 8.773 -2.256 1 98.62 106 LEU A CA 1
ATOM 814 C C . LEU A 1 106 ? 1.904 8.203 -1.346 1 98.62 106 LEU A C 1
ATOM 816 O O . LEU A 1 106 ? 2.289 7.043 -1.479 1 98.62 106 LEU A O 1
ATOM 820 N N . GLY A 1 107 ? 2.467 9.023 -0.487 1 98.75 107 GLY A N 1
ATOM 821 C CA . GLY A 1 107 ? 3.426 8.586 0.516 1 98.75 107 GLY A CA 1
ATOM 822 C C . GLY A 1 107 ? 2.84 8.523 1.915 1 98.75 107 GLY A C 1
ATOM 823 O O . GLY A 1 107 ? 1.944 9.305 2.252 1 98.75 107 GLY A O 1
ATOM 824 N N . GLY A 1 108 ? 3.34 7.668 2.754 1 98.19 108 GLY A N 1
ATOM 825 C CA . GLY A 1 108 ? 2.93 7.555 4.145 1 98.19 108 GLY A CA 1
ATOM 826 C C . GLY A 1 108 ? 3.396 6.27 4.801 1 98.19 108 GLY A C 1
ATOM 827 O O . GLY A 1 108 ? 4.133 5.488 4.195 1 98.19 108 GLY A O 1
ATOM 828 N N . ASN A 1 109 ? 3.053 6.098 6.09 1 96.94 109 ASN A N 1
ATOM 829 C CA . ASN A 1 109 ? 3.227 4.859 6.84 1 96.94 109 ASN A CA 1
ATOM 830 C C . ASN A 1 109 ? 1.926 4.066 6.93 1 96.94 109 ASN A C 1
ATOM 832 O O . ASN A 1 109 ? 0.932 4.559 7.469 1 96.94 109 ASN A O 1
ATOM 836 N N . SER A 1 110 ? 1.977 2.744 6.406 1 95.75 110 SER A N 1
ATOM 837 C CA . SER A 1 110 ? 0.751 1.954 6.348 1 95.75 110 SER A CA 1
ATOM 838 C C . SER A 1 110 ? -0.386 2.742 5.707 1 95.75 110 SER A C 1
ATOM 840 O O . SER A 1 110 ? -1.474 2.85 6.277 1 95.75 110 SER A O 1
ATOM 842 N N . VAL A 1 111 ? -0.062 3.281 4.516 1 96.44 111 VAL A N 1
ATOM 843 C CA . VAL A 1 111 ? -0.869 4.332 3.902 1 96.44 111 VAL A CA 1
ATOM 844 C C . VAL A 1 111 ? -2.002 3.709 3.094 1 96.44 111 VAL A C 1
ATOM 846 O O . VAL A 1 111 ? -2.889 4.414 2.605 1 96.44 111 VAL A O 1
ATOM 849 N N . GLY A 1 112 ? -2.062 2.422 3.039 1 93.25 112 GLY A N 1
ATOM 850 C CA . GLY A 1 112 ? -3.131 1.741 2.326 1 93.25 112 GLY A CA 1
ATOM 851 C C . GLY A 1 112 ? -4.512 2.084 2.854 1 93.25 112 GLY A C 1
ATOM 852 O O . GLY A 1 112 ? -5.441 2.312 2.074 1 93.25 112 GLY A O 1
ATOM 853 N N . SER A 1 113 ? -4.613 2.107 4.16 1 92.75 113 SER A N 1
ATOM 854 C CA . SER A 1 113 ? -5.898 2.434 4.77 1 92.75 113 SER A CA 1
ATOM 855 C C . SER A 1 113 ? -6.324 3.859 4.434 1 92.75 113 SER A C 1
ATOM 857 O O . SER A 1 113 ? -7.496 4.113 4.152 1 92.75 113 SER A O 1
ATOM 859 N N . ASP A 1 114 ? -5.387 4.746 4.469 1 97 114 ASP A N 1
ATOM 860 C CA . ASP A 1 114 ? -5.688 6.125 4.094 1 97 114 ASP A CA 1
ATOM 861 C C . ASP A 1 114 ? -6.242 6.195 2.672 1 97 114 ASP A C 1
ATOM 863 O O . ASP A 1 114 ? -7.238 6.883 2.424 1 97 114 ASP A O 1
ATOM 867 N N . ARG A 1 115 ? -5.598 5.5 1.811 1 95.38 115 ARG A N 1
ATOM 868 C CA . ARG A 1 115 ? -6.016 5.551 0.412 1 95.38 115 ARG A CA 1
ATOM 869 C C . ARG A 1 115 ? -7.434 5.02 0.243 1 95.38 115 ARG A C 1
ATOM 871 O O . ARG A 1 115 ? -8.211 5.547 -0.556 1 95.38 115 ARG A O 1
ATOM 878 N N . ILE A 1 116 ? -7.754 3.975 0.964 1 92.62 116 ILE A N 1
ATOM 879 C CA . ILE A 1 116 ? -9.094 3.408 0.907 1 92.62 116 ILE A CA 1
ATOM 880 C C . ILE A 1 116 ? -10.117 4.457 1.333 1 92.62 116 ILE A C 1
ATOM 882 O O . ILE A 1 116 ? -11.156 4.629 0.682 1 92.62 116 ILE A O 1
ATOM 886 N N . PHE A 1 117 ? -9.852 5.176 2.4 1 96.75 117 PHE A N 1
ATOM 887 C CA . PHE A 1 117 ? -10.766 6.211 2.875 1 96.75 117 PHE A CA 1
ATOM 888 C C . PHE A 1 117 ? -10.82 7.379 1.896 1 96.75 117 PHE A C 1
ATOM 890 O O . PHE A 1 117 ? -11.875 7.977 1.695 1 96.75 117 PHE A O 1
ATOM 897 N N . LEU A 1 118 ? -9.688 7.703 1.286 1 97.75 118 LEU A N 1
ATOM 898 C CA . LEU A 1 118 ? -9.68 8.766 0.284 1 97.75 118 LEU A CA 1
ATOM 899 C C . LEU A 1 118 ? -10.555 8.398 -0.909 1 97.75 118 LEU A C 1
ATOM 901 O O . LEU A 1 118 ? -11.258 9.25 -1.454 1 97.75 118 LEU A O 1
ATOM 905 N N . GLN A 1 119 ? -10.469 7.168 -1.316 1 94.44 119 GLN A N 1
ATOM 906 C CA . GLN A 1 119 ? -11.266 6.715 -2.449 1 94.44 119 GLN A CA 1
ATOM 907 C C . GLN A 1 119 ? -12.75 6.98 -2.213 1 94.44 119 GLN A C 1
ATOM 909 O O . GLN A 1 119 ? -13.469 7.375 -3.135 1 94.44 119 GLN A O 1
ATOM 914 N N . LYS A 1 120 ? -13.156 6.781 -1.021 1 94.56 120 LYS A N 1
ATOM 915 C CA . LYS A 1 120 ? -14.578 6.914 -0.702 1 94.56 120 LYS A CA 1
ATOM 916 C C . LYS A 1 120 ? -14.945 8.367 -0.415 1 94.56 120 LYS A C 1
ATOM 918 O O . LYS A 1 120 ? -15.945 8.867 -0.92 1 94.56 120 LYS A O 1
ATOM 923 N N . TYR A 1 121 ? -14.133 9.133 0.312 1 97.94 121 TYR A N 1
ATOM 924 C CA . TYR A 1 121 ? -14.57 10.391 0.896 1 97.94 121 TYR A CA 1
ATOM 925 C C . TYR A 1 121 ? -13.961 11.578 0.157 1 97.94 121 TYR A C 1
ATOM 927 O O . TYR A 1 121 ? -14.477 12.695 0.236 1 97.94 121 TYR A O 1
ATOM 935 N N . MET A 1 122 ? -12.859 11.32 -0.47 1 98.38 122 MET A N 1
ATOM 936 C CA . MET A 1 122 ? -12.172 12.375 -1.208 1 98.38 122 MET A CA 1
ATOM 937 C C . MET A 1 122 ? -11.688 11.867 -2.564 1 98.38 122 MET A C 1
ATOM 939 O O . MET A 1 122 ? -10.492 11.898 -2.859 1 98.38 122 MET A O 1
ATOM 943 N N . PRO A 1 123 ? -12.625 11.445 -3.406 1 97.31 123 PRO A N 1
ATOM 944 C CA . PRO A 1 123 ? -12.289 10.734 -4.645 1 97.31 123 PRO A CA 1
ATOM 945 C C . PRO A 1 123 ? -11.531 11.617 -5.637 1 97.31 123 PRO A C 1
ATOM 947 O O . PRO A 1 123 ? -10.703 11.125 -6.406 1 97.31 123 PRO A O 1
ATOM 950 N N . THR A 1 124 ? -11.773 12.945 -5.707 1 98.25 124 THR A N 1
ATOM 951 C CA . THR A 1 124 ? -11.062 13.828 -6.633 1 98.25 124 THR A CA 1
ATOM 952 C C . THR A 1 124 ? -9.586 13.93 -6.254 1 98.25 124 THR A C 1
ATOM 954 O O . THR A 1 124 ? -8.719 13.938 -7.129 1 98.25 124 THR A O 1
ATOM 957 N N . LEU A 1 125 ? -9.359 14.016 -4.965 1 98.56 125 LEU A N 1
ATOM 958 C CA . LEU A 1 125 ? -7.98 14.008 -4.488 1 98.56 125 LEU A CA 1
ATOM 959 C C . LEU A 1 125 ? -7.301 12.68 -4.824 1 98.56 125 LEU A C 1
ATOM 961 O O . LEU A 1 125 ? -6.172 12.664 -5.32 1 98.56 125 LEU A O 1
ATOM 965 N N . GLU A 1 126 ? -7.996 11.633 -4.488 1 97.44 126 GLU A N 1
ATOM 966 C CA . GLU A 1 126 ? -7.449 10.305 -4.754 1 97.44 126 GLU A CA 1
ATOM 967 C C . GLU A 1 126 ? -7.082 10.141 -6.227 1 97.44 126 GLU A C 1
ATOM 969 O O . GLU A 1 126 ? -6.016 9.617 -6.555 1 97.44 126 GLU A O 1
ATOM 974 N N . LYS A 1 127 ? -7.902 10.633 -7.152 1 96.56 127 LYS A N 1
ATOM 975 C CA . LYS A 1 127 ? -7.699 10.492 -8.594 1 96.56 127 LYS A CA 1
ATOM 976 C C . LYS A 1 127 ? -6.543 11.359 -9.07 1 96.56 127 LYS A C 1
ATOM 978 O O . LYS A 1 127 ? -5.992 11.133 -10.148 1 96.56 127 LYS A O 1
ATOM 983 N N . HIS A 1 128 ? -6.223 12.383 -8.305 1 98.19 128 HIS A N 1
ATOM 984 C CA . HIS A 1 128 ? -5.09 13.234 -8.648 1 98.19 128 HIS A CA 1
ATOM 985 C C . HIS A 1 128 ? -3.768 12.516 -8.422 1 98.19 128 HIS A C 1
ATOM 987 O O . HIS A 1 128 ? -2.752 12.867 -9.023 1 98.19 128 HIS A O 1
ATOM 993 N N . LEU A 1 129 ? -3.752 11.555 -7.566 1 98 129 LEU A N 1
ATOM 994 C CA . LEU A 1 129 ? -2.543 10.836 -7.184 1 98 129 LEU A CA 1
ATOM 995 C C . LEU A 1 129 ? -2.244 9.703 -8.164 1 98 129 LEU A C 1
ATOM 997 O O . LEU A 1 129 ? -3.164 9.125 -8.75 1 98 129 LEU A O 1
ATOM 1001 N N . HIS A 1 130 ? -0.93 9.461 -8.344 1 97.06 130 HIS A N 1
ATOM 1002 C CA . HIS A 1 130 ? -0.532 8.234 -9.031 1 97.06 130 HIS A CA 1
ATOM 1003 C C . HIS A 1 130 ? -1.078 7.004 -8.32 1 97.06 130 HIS A C 1
ATOM 1005 O O . HIS A 1 130 ? -1.297 7.027 -7.105 1 97.06 130 HIS A O 1
ATOM 1011 N N . TYR A 1 131 ? -1.322 5.91 -9.047 1 93.94 131 TYR A N 1
ATOM 1012 C CA . TYR A 1 131 ? -1.961 4.73 -8.469 1 93.94 131 TYR A CA 1
ATOM 1013 C C . TYR A 1 131 ? -1.023 4.02 -7.504 1 93.94 131 TYR A C 1
ATOM 1015 O O . TYR A 1 131 ? -1.473 3.27 -6.633 1 93.94 131 TYR A O 1
ATOM 1023 N N . ARG A 1 132 ? 0.297 4.238 -7.656 1 96.56 132 ARG A N 1
ATOM 1024 C CA . ARG A 1 132 ? 1.267 3.605 -6.77 1 96.56 132 ARG A CA 1
ATOM 1025 C C . ARG A 1 132 ? 1.394 4.375 -5.457 1 96.56 132 ARG A C 1
ATOM 1027 O O . ARG A 1 132 ? 1.046 5.555 -5.387 1 96.56 132 ARG A O 1
ATOM 1034 N N . ASN A 1 133 ? 1.853 3.678 -4.434 1 97.81 133 ASN A N 1
ATOM 1035 C CA . ASN A 1 133 ? 2.16 4.262 -3.131 1 97.81 133 ASN A CA 1
ATOM 1036 C C . ASN A 1 133 ? 3.652 4.18 -2.818 1 97.81 133 ASN A C 1
ATOM 1038 O O . ASN A 1 133 ? 4.359 3.328 -3.361 1 97.81 133 ASN A O 1
ATOM 1042 N N . ILE A 1 134 ? 4.121 5.094 -2.1 1 98.56 134 ILE A N 1
ATOM 1043 C CA . ILE A 1 134 ? 5.359 4.945 -1.342 1 98.56 134 ILE A CA 1
ATOM 1044 C C . ILE A 1 134 ? 5.039 4.754 0.138 1 98.56 134 ILE A C 1
ATOM 1046 O O . ILE A 1 134 ? 4.801 5.723 0.86 1 98.56 134 ILE A O 1
ATOM 1050 N N . ASP A 1 135 ? 5.012 3.488 0.521 1 98.62 135 ASP A N 1
ATOM 1051 C CA . ASP A 1 135 ? 4.668 3.111 1.888 1 98.62 135 ASP A CA 1
ATOM 1052 C C . ASP A 1 135 ? 5.922 2.855 2.719 1 98.62 135 ASP A C 1
ATOM 1054 O O . ASP A 1 135 ? 6.574 1.818 2.568 1 98.62 135 ASP A O 1
ATOM 1058 N N . VAL A 1 136 ? 6.203 3.711 3.66 1 98.25 136 VAL A N 1
ATOM 1059 C CA . VAL A 1 136 ? 7.395 3.619 4.496 1 98.25 136 VAL A CA 1
ATOM 1060 C C . VAL A 1 136 ? 7.379 2.307 5.277 1 98.25 136 VAL A C 1
ATOM 1062 O O . VAL A 1 136 ? 8.43 1.7 5.508 1 98.25 136 VAL A O 1
ATOM 1065 N N . SER A 1 137 ? 6.188 1.832 5.617 1 97.88 137 SER A N 1
ATOM 1066 C CA . SER A 1 137 ? 6.074 0.585 6.367 1 97.88 137 SER A CA 1
ATOM 1067 C C . SER A 1 137 ? 6.59 -0.597 5.551 1 97.88 137 SER A C 1
ATOM 1069 O O . SER A 1 137 ? 7.004 -1.613 6.117 1 97.88 137 SER A O 1
ATOM 1071 N N . SER A 1 138 ? 6.535 -0.533 4.195 1 98.5 138 SER A N 1
ATOM 1072 C CA . SER A 1 138 ? 7.156 -1.575 3.383 1 98.5 138 SER A CA 1
ATOM 1073 C C . SER A 1 138 ? 8.648 -1.689 3.674 1 98.5 138 SER A C 1
ATOM 1075 O O . SER A 1 138 ? 9.164 -2.793 3.863 1 98.5 138 SER A O 1
ATOM 1077 N N . ILE A 1 139 ? 9.328 -0.501 3.699 1 97.94 139 ILE A N 1
ATOM 1078 C CA . ILE A 1 139 ? 10.75 -0.46 3.998 1 97.94 139 ILE A CA 1
ATOM 1079 C C . ILE A 1 139 ? 10.992 -0.939 5.426 1 97.94 139 ILE A C 1
ATOM 1081 O O . ILE A 1 139 ? 11.898 -1.742 5.676 1 97.94 139 ILE A O 1
ATOM 1085 N N . LYS A 1 140 ? 10.156 -0.478 6.352 1 97.06 140 LYS A N 1
ATOM 1086 C CA . LYS A 1 140 ? 10.258 -0.851 7.758 1 97.06 140 LYS A CA 1
ATOM 1087 C C . LYS A 1 140 ? 10.195 -2.365 7.934 1 97.06 140 LYS A C 1
ATOM 1089 O O . LYS A 1 140 ? 11.023 -2.951 8.633 1 97.06 140 LYS A O 1
ATOM 1094 N N . GLU A 1 141 ? 9.258 -3.008 7.289 1 97.81 141 GLU A N 1
ATOM 1095 C CA . GLU A 1 141 ? 9.07 -4.453 7.395 1 97.81 141 GLU A CA 1
ATOM 1096 C C . GLU A 1 141 ? 10.273 -5.211 6.844 1 97.81 141 GLU A C 1
ATOM 1098 O O . GLU A 1 141 ? 10.688 -6.223 7.41 1 97.81 141 GLU A O 1
ATOM 1103 N N . LEU A 1 142 ? 10.797 -4.711 5.773 1 98.19 142 LEU A N 1
ATOM 1104 C CA . LEU A 1 142 ? 11.945 -5.367 5.16 1 98.19 142 LEU A CA 1
ATOM 1105 C C . LEU A 1 142 ? 13.188 -5.211 6.031 1 98.19 142 LEU A C 1
ATOM 1107 O O . LEU A 1 142 ? 13.914 -6.18 6.262 1 98.19 142 LEU A O 1
ATOM 1111 N N . VAL A 1 143 ? 13.43 -3.996 6.523 1 96.81 143 VAL A N 1
ATOM 1112 C CA . VAL A 1 143 ? 14.602 -3.725 7.34 1 96.81 143 VAL A CA 1
ATOM 1113 C C . VAL A 1 143 ? 14.539 -4.543 8.633 1 96.81 143 VAL A C 1
ATOM 1115 O O . VAL A 1 143 ? 15.547 -5.09 9.078 1 96.81 143 VAL A O 1
ATOM 1118 N N . LYS A 1 144 ? 13.359 -4.609 9.219 1 96.06 144 LYS A N 1
ATOM 1119 C CA . LYS A 1 144 ? 13.164 -5.414 10.422 1 96.06 144 LYS A CA 1
ATOM 1120 C C . LYS A 1 144 ? 13.555 -6.871 10.18 1 96.06 144 LYS A C 1
ATOM 1122 O O . LYS A 1 144 ? 14.109 -7.523 11.07 1 96.06 144 LYS A O 1
ATOM 1127 N N . ARG A 1 145 ? 13.297 -7.383 9.031 1 96.75 145 ARG A N 1
ATOM 1128 C CA . ARG A 1 145 ? 13.539 -8.781 8.688 1 96.75 145 ARG A CA 1
ATOM 1129 C C . ARG A 1 145 ? 15.008 -9.008 8.32 1 96.75 145 ARG A C 1
ATOM 1131 O O . ARG A 1 145 ? 15.617 -9.984 8.758 1 96.75 145 ARG A O 1
ATOM 1138 N N . TRP A 1 146 ? 15.562 -8.086 7.582 1 96.81 146 TRP A N 1
ATOM 1139 C CA . TRP A 1 146 ? 16.875 -8.305 6.973 1 96.81 146 TRP A CA 1
ATOM 1140 C C . TRP A 1 146 ? 17.984 -7.77 7.859 1 96.81 146 TRP A C 1
ATOM 1142 O O . TRP A 1 146 ? 19.094 -8.297 7.859 1 96.81 146 TRP A O 1
ATOM 1152 N N . TYR A 1 147 ? 17.719 -6.699 8.555 1 95.56 147 TYR A N 1
ATOM 1153 C CA . TYR A 1 147 ? 18.734 -6.012 9.344 1 95.56 147 TYR A CA 1
ATOM 1154 C C . TYR A 1 147 ? 18.172 -5.586 10.703 1 95.56 147 TYR A C 1
ATOM 1156 O O . TYR A 1 147 ? 18.125 -4.398 11.016 1 95.56 147 TYR A O 1
ATOM 1164 N N . PRO A 1 148 ? 17.844 -6.562 11.547 1 94.31 148 PRO A N 1
ATOM 1165 C CA . PRO A 1 148 ? 17.203 -6.246 12.828 1 94.31 148 PRO A CA 1
ATOM 1166 C C . PRO A 1 148 ? 18.062 -5.332 13.695 1 94.31 148 PRO A C 1
ATOM 1168 O O . PRO A 1 148 ? 17.531 -4.508 14.445 1 94.31 148 PRO A O 1
ATOM 1171 N N . ASP A 1 149 ? 19.359 -5.426 13.586 1 93.56 149 ASP A N 1
ATOM 1172 C CA . ASP A 1 149 ? 20.25 -4.59 14.391 1 93.56 149 ASP A CA 1
ATOM 1173 C C . ASP A 1 149 ? 20.188 -3.133 13.93 1 93.56 149 ASP A C 1
ATOM 1175 O O . ASP A 1 149 ? 20.25 -2.217 14.758 1 93.56 149 ASP A O 1
ATOM 1179 N N . VAL A 1 150 ? 20.156 -2.963 12.648 1 91.56 150 VAL A N 1
ATOM 1180 C CA . VAL A 1 150 ? 20.031 -1.611 12.109 1 91.56 150 VAL A CA 1
ATOM 1181 C C . VAL A 1 150 ? 18.656 -1.044 12.461 1 91.56 150 VAL A C 1
ATOM 1183 O O . VAL A 1 150 ? 18.547 0.113 12.867 1 91.56 150 VAL A O 1
ATOM 1186 N N . TYR A 1 151 ? 17.688 -1.865 12.344 1 93.56 151 TYR A N 1
ATOM 1187 C CA . TYR A 1 151 ? 16.312 -1.474 12.672 1 93.56 151 TYR A CA 1
ATOM 1188 C C . TYR A 1 151 ? 16.234 -0.96 14.102 1 93.56 151 TYR A C 1
ATOM 1190 O O . TYR A 1 151 ? 15.5 -0.005 14.383 1 93.56 151 TYR A O 1
ATOM 1198 N N . ALA A 1 152 ? 16.906 -1.533 14.977 1 93.88 152 ALA A N 1
ATOM 1199 C CA . ALA A 1 152 ? 16.875 -1.19 16.391 1 93.88 152 ALA A CA 1
ATOM 1200 C C . ALA A 1 152 ? 17.422 0.214 16.641 1 93.88 152 ALA A C 1
ATOM 1202 O O . ALA A 1 152 ? 17.156 0.813 17.688 1 93.88 152 ALA A O 1
ATOM 1203 N N . ARG A 1 153 ? 18.094 0.797 15.672 1 92.25 153 ARG A N 1
ATOM 1204 C CA . ARG A 1 153 ? 18.75 2.096 15.828 1 92.25 153 ARG A CA 1
ATOM 1205 C C . ARG A 1 153 ? 17.906 3.207 15.219 1 92.25 153 ARG A C 1
ATOM 1207 O O . ARG A 1 153 ? 18.266 4.383 15.289 1 92.25 153 ARG A O 1
ATOM 1214 N N . LYS A 1 154 ? 16.797 2.777 14.648 1 90.94 154 LYS A N 1
ATOM 1215 C CA . LYS A 1 154 ? 15.969 3.785 14 1 90.94 154 LYS A CA 1
ATOM 1216 C C . LYS A 1 154 ? 15.398 4.77 15.016 1 90.94 154 LYS A C 1
ATOM 1218 O O . LYS A 1 154 ? 15.125 4.398 16.156 1 90.94 154 LYS A O 1
ATOM 1223 N N . PRO A 1 155 ? 15.211 6.004 14.562 1 89.69 155 PRO A N 1
ATOM 1224 C CA . PRO A 1 155 ? 14.609 6.977 15.477 1 89.69 155 PRO A CA 1
ATOM 1225 C C . PRO A 1 155 ? 13.211 6.562 15.938 1 89.69 155 PRO A C 1
ATOM 1227 O O . PRO A 1 155 ? 12.438 6.012 15.156 1 89.69 155 PRO A O 1
ATOM 1230 N N . GLN A 1 156 ? 12.984 6.891 17.141 1 90.31 156 GLN A N 1
ATOM 1231 C CA . GLN A 1 156 ? 11.68 6.582 17.703 1 90.31 156 GLN A CA 1
ATOM 1232 C C . GLN A 1 156 ? 10.641 7.625 17.281 1 90.31 156 GLN A C 1
ATOM 1234 O O . GLN A 1 156 ? 10.938 8.82 17.25 1 90.31 156 GLN A O 1
ATOM 1239 N N . LYS A 1 157 ? 9.523 7.117 16.984 1 89.88 157 LYS A N 1
ATOM 1240 C CA . LYS A 1 157 ? 8.414 8.008 16.656 1 89.88 157 LYS A CA 1
ATOM 1241 C C . LYS A 1 157 ? 7.641 8.391 17.922 1 89.88 157 LYS A C 1
ATOM 1243 O O . LYS A 1 157 ? 7.5 7.582 18.844 1 89.88 157 LYS A O 1
ATOM 1248 N N . GLU A 1 158 ? 7.145 9.602 17.938 1 86.94 158 GLU A N 1
ATOM 1249 C CA . GLU A 1 158 ? 6.285 10.039 19.031 1 86.94 158 GLU A CA 1
ATOM 1250 C C . GLU A 1 158 ? 4.875 9.477 18.891 1 86.94 158 GLU A C 1
ATOM 1252 O O . GLU A 1 158 ? 4.227 9.141 19.891 1 86.94 158 GLU A O 1
ATOM 1257 N N . ASN A 1 159 ? 4.438 9.297 17.734 1 86.5 159 ASN A N 1
ATOM 1258 C CA . ASN A 1 159 ? 3.123 8.75 17.422 1 86.5 159 ASN A CA 1
ATOM 1259 C C . ASN A 1 159 ? 2.008 9.531 18.109 1 86.5 159 ASN A C 1
ATOM 1261 O O . ASN A 1 159 ? 1.186 8.953 18.828 1 86.5 159 ASN A O 1
ATOM 1265 N N . THR A 1 160 ? 1.976 10.766 17.922 1 88.06 160 THR A N 1
ATOM 1266 C CA . THR A 1 160 ? 1.012 11.641 18.578 1 88.06 160 THR A CA 1
ATOM 1267 C C . THR A 1 160 ? -0.389 11.422 18.016 1 88.06 160 THR A C 1
ATOM 1269 O O . THR A 1 160 ? -1.376 11.875 18.594 1 88.06 160 THR A O 1
ATOM 1272 N N . HIS A 1 161 ? -0.476 10.758 16.859 1 92.31 161 HIS A N 1
ATOM 1273 C CA . HIS A 1 161 ? -1.731 10.516 16.156 1 92.31 161 HIS A CA 1
ATOM 1274 C C . HIS A 1 161 ? -2.412 11.828 15.781 1 92.31 161 HIS A C 1
ATOM 1276 O O . HIS A 1 161 ? -3.637 11.945 15.883 1 92.31 161 HIS A O 1
ATOM 1282 N N . ARG A 1 162 ? -1.6 12.773 15.609 1 95 162 ARG A N 1
ATOM 1283 C CA . ARG A 1 162 ? -1.968 13.961 14.844 1 95 162 ARG A CA 1
ATOM 1284 C C . ARG A 1 162 ? -1.393 13.906 13.438 1 95 162 ARG A C 1
ATOM 1286 O O . ARG A 1 162 ? -0.198 13.664 13.258 1 95 162 ARG A O 1
ATOM 1293 N N . ALA A 1 163 ? -2.209 14.18 12.523 1 96.75 163 ALA A N 1
ATOM 1294 C CA . ALA A 1 163 ? -1.971 13.758 11.148 1 96.75 163 ALA A CA 1
ATOM 1295 C C . ALA A 1 163 ? -0.709 14.414 10.586 1 96.75 163 ALA A C 1
ATOM 1297 O O . ALA A 1 163 ? 0.157 13.727 10.039 1 96.75 163 ALA A O 1
ATOM 1298 N N . LEU A 1 164 ? -0.573 15.703 10.734 1 97.81 164 LEU A N 1
ATOM 1299 C CA . LEU A 1 164 ? 0.56 16.391 10.125 1 97.81 164 LEU A CA 1
ATOM 1300 C C . LEU A 1 164 ? 1.868 15.977 10.789 1 97.81 164 LEU A C 1
ATOM 1302 O O . LEU A 1 164 ? 2.875 15.766 10.109 1 97.81 164 LEU A O 1
ATOM 1306 N N . ASN A 1 165 ? 1.858 15.867 12.109 1 96.62 165 ASN A N 1
ATOM 1307 C CA . ASN A 1 165 ? 3.027 15.375 12.828 1 96.62 165 ASN A CA 1
ATOM 1308 C C . ASN A 1 165 ? 3.418 13.977 12.367 1 96.62 165 ASN A C 1
ATOM 1310 O O . ASN A 1 165 ? 4.602 13.68 12.195 1 96.62 165 ASN A O 1
ATOM 1314 N N . ASP A 1 166 ? 2.461 13.148 12.227 1 97.12 166 ASP A N 1
ATOM 1315 C CA . ASP A 1 166 ? 2.713 11.781 11.789 1 97.12 166 ASP A CA 1
ATOM 1316 C C . ASP A 1 166 ? 3.352 11.758 10.406 1 97.12 166 ASP A C 1
ATOM 1318 O O . ASP A 1 166 ? 4.188 10.898 10.117 1 97.12 166 ASP A O 1
ATOM 1322 N N . ILE A 1 167 ? 2.936 12.688 9.5 1 98.19 167 ILE A N 1
ATOM 1323 C CA . ILE A 1 167 ? 3.537 12.781 8.172 1 98.19 167 ILE A CA 1
ATOM 1324 C C . ILE A 1 167 ? 5.023 13.109 8.305 1 98.19 167 ILE A C 1
ATOM 1326 O O . ILE A 1 167 ? 5.871 12.43 7.723 1 98.19 167 ILE A O 1
ATOM 1330 N N . TYR A 1 168 ? 5.316 14.117 9.062 1 97.81 168 TYR A N 1
ATOM 1331 C CA . TYR A 1 168 ? 6.711 14.539 9.18 1 97.81 168 TYR A CA 1
ATOM 1332 C C . TYR A 1 168 ? 7.559 13.445 9.828 1 97.81 168 TYR A C 1
ATOM 1334 O O . TYR A 1 168 ? 8.711 13.242 9.445 1 97.81 168 TYR A O 1
ATOM 1342 N N . GLU A 1 169 ? 7.012 12.758 10.773 1 97.56 169 GLU A N 1
ATOM 1343 C CA . GLU A 1 169 ? 7.719 11.617 11.359 1 97.56 169 GLU A CA 1
ATOM 1344 C C . GLU A 1 169 ? 7.973 10.531 10.32 1 97.56 169 GLU A C 1
ATOM 1346 O O . GLU A 1 169 ? 9.016 9.875 10.344 1 97.56 169 GLU A O 1
ATOM 1351 N N . SER A 1 170 ? 6.977 10.297 9.461 1 97.69 170 SER A N 1
ATOM 1352 C CA . SER A 1 170 ? 7.141 9.312 8.398 1 97.69 170 SER A CA 1
ATOM 1353 C C . SER A 1 170 ? 8.25 9.727 7.434 1 97.69 170 SER A C 1
ATOM 1355 O O . SER A 1 170 ? 9.062 8.898 7.023 1 97.69 170 SER A O 1
ATOM 1357 N N . ILE A 1 171 ? 8.25 11.016 7.043 1 98.25 171 ILE A N 1
ATOM 1358 C CA . ILE A 1 171 ? 9.297 11.539 6.168 1 98.25 171 ILE A CA 1
ATOM 1359 C C . ILE A 1 171 ? 10.664 11.359 6.824 1 98.25 171 ILE A C 1
ATOM 1361 O O . ILE A 1 171 ? 11.617 10.922 6.18 1 98.25 171 ILE A O 1
ATOM 1365 N N . GLN A 1 172 ? 10.727 11.656 8.102 1 97.25 172 GLN A N 1
ATOM 1366 C CA . GLN A 1 172 ? 11.977 11.516 8.844 1 97.25 172 GLN A CA 1
ATOM 1367 C C . GLN A 1 172 ? 12.43 10.055 8.883 1 97.25 172 GLN A C 1
ATOM 1369 O O . GLN A 1 172 ? 13.617 9.766 8.719 1 97.25 172 GLN A O 1
ATOM 1374 N N . GLU A 1 173 ? 11.508 9.242 9.148 1 97.19 173 GLU A N 1
ATOM 1375 C CA . GLU A 1 173 ? 11.828 7.816 9.18 1 97.19 173 GLU A CA 1
ATOM 1376 C C . GLU A 1 173 ? 12.367 7.344 7.832 1 97.19 173 GLU A C 1
ATOM 1378 O O . GLU A 1 173 ? 13.375 6.633 7.777 1 97.19 173 GLU A O 1
ATOM 1383 N N . LEU A 1 174 ? 11.719 7.719 6.746 1 97.94 174 LEU A N 1
ATOM 1384 C CA . LEU A 1 174 ? 12.172 7.32 5.418 1 97.94 174 LEU A CA 1
ATOM 1385 C C . LEU A 1 174 ? 13.547 7.895 5.121 1 97.94 174 LEU A C 1
ATOM 1387 O O . LEU A 1 174 ? 14.398 7.215 4.535 1 97.94 174 LEU A O 1
ATOM 1391 N N . ASN A 1 175 ? 13.688 9.125 5.516 1 97.19 175 ASN A N 1
ATOM 1392 C CA . ASN A 1 175 ? 15 9.742 5.328 1 97.19 175 ASN A CA 1
ATOM 1393 C C . ASN A 1 175 ? 16.094 8.992 6.082 1 97.19 175 ASN A C 1
ATOM 1395 O O . ASN A 1 175 ? 17.219 8.867 5.594 1 97.19 175 ASN A O 1
ATOM 1399 N N . TRP A 1 176 ? 15.766 8.594 7.25 1 96.44 176 TRP A N 1
ATOM 1400 C CA . TRP A 1 176 ? 16.719 7.793 8.016 1 96.44 176 TRP A CA 1
ATOM 1401 C C . TRP A 1 176 ? 17.078 6.512 7.273 1 96.44 176 TRP A C 1
ATOM 1403 O O . TRP A 1 176 ? 18.25 6.148 7.188 1 96.44 176 TRP A O 1
ATOM 1413 N N . TYR A 1 177 ? 16.094 5.793 6.75 1 96.5 177 TYR A N 1
ATOM 1414 C CA . TYR A 1 177 ? 16.359 4.598 5.961 1 96.5 177 TYR A CA 1
ATOM 1415 C C . TYR A 1 177 ? 17.219 4.93 4.742 1 96.5 177 TYR A C 1
ATOM 1417 O O . TYR A 1 177 ? 18.125 4.176 4.387 1 96.5 177 TYR A O 1
ATOM 1425 N N . LYS A 1 178 ? 16.875 6.008 4.078 1 96.25 178 LYS A N 1
ATOM 1426 C CA . LYS A 1 178 ? 17.641 6.438 2.912 1 96.25 178 LYS A CA 1
ATOM 1427 C C . LYS A 1 178 ? 19.125 6.555 3.246 1 96.25 178 LYS A C 1
ATOM 1429 O O . LYS A 1 178 ? 19.984 6.086 2.486 1 96.25 178 LYS A O 1
ATOM 1434 N N . LYS A 1 179 ? 19.406 7.055 4.414 1 94.19 179 LYS A N 1
ATOM 1435 C CA . LYS A 1 179 ? 20.781 7.352 4.816 1 94.19 179 LYS A CA 1
ATOM 1436 C C . LYS A 1 179 ? 21.484 6.102 5.348 1 94.19 179 LYS A C 1
ATOM 1438 O O . LYS A 1 179 ? 22.688 5.949 5.188 1 94.19 179 LYS A O 1
ATOM 1443 N N . ASN A 1 180 ? 20.656 5.203 5.867 1 94.06 180 ASN A N 1
ATOM 1444 C CA . ASN A 1 180 ? 21.312 4.156 6.648 1 94.06 180 ASN A CA 1
ATOM 1445 C C . ASN A 1 180 ? 21.141 2.783 6.008 1 94.06 180 ASN A C 1
ATOM 1447 O O . ASN A 1 180 ? 21.844 1.838 6.344 1 94.06 180 ASN A O 1
ATOM 1451 N N . ILE A 1 181 ? 20.141 2.695 5.117 1 94.25 181 ILE A N 1
ATOM 1452 C CA . ILE A 1 181 ? 19.781 1.374 4.609 1 94.25 181 ILE A CA 1
ATOM 1453 C C . ILE A 1 181 ? 19.984 1.333 3.098 1 94.25 181 ILE A C 1
ATOM 1455 O O . ILE A 1 181 ? 20.375 0.302 2.543 1 94.25 181 ILE A O 1
ATOM 1459 N N . PHE A 1 182 ? 19.609 2.375 2.414 1 94.12 182 PHE A N 1
ATOM 1460 C CA . PHE A 1 182 ? 19.734 2.432 0.963 1 94.12 182 PHE A CA 1
ATOM 1461 C C . PHE A 1 182 ? 21.156 2.82 0.556 1 94.12 182 PHE A C 1
ATOM 1463 O O . PHE A 1 182 ? 21.75 3.701 1.168 1 94.12 182 PHE A O 1
ATOM 1470 N N . ILE A 1 183 ? 21.578 2.021 -0.519 1 78.69 183 ILE A N 1
ATOM 1471 C CA . ILE A 1 183 ? 22.953 2.275 -0.931 1 78.69 183 ILE A CA 1
ATOM 1472 C C . ILE A 1 183 ? 22.969 3.312 -2.051 1 78.69 183 ILE A C 1
ATOM 1474 O O . ILE A 1 183 ? 21.938 3.564 -2.691 1 78.69 183 ILE A O 1
ATOM 1478 N N . PRO A 1 184 ? 22.922 4.094 -2.883 1 61.72 184 PRO A N 1
ATOM 1479 C CA . PRO A 1 184 ? 24.156 4.324 -3.633 1 61.72 184 PRO A CA 1
ATOM 1480 C C . PRO A 1 184 ? 25.188 5.129 -2.844 1 61.72 184 PRO A C 1
ATOM 1482 O O . PRO A 1 184 ? 24.828 5.848 -1.907 1 61.72 184 PRO A O 1
ATOM 1485 N N . MET B 1 1 ? 11.148 -25.984 10.141 1 46.16 1 MET B N 1
ATOM 1486 C CA . MET B 1 1 ? 11.695 -24.641 10.336 1 46.16 1 MET B CA 1
ATOM 1487 C C . MET B 1 1 ? 11.133 -24 11.594 1 46.16 1 MET B C 1
ATOM 1489 O O . MET B 1 1 ? 9.938 -24.125 11.883 1 46.16 1 MET B O 1
ATOM 1493 N N . SER B 1 2 ? 11.859 -23.578 12.445 1 52.19 2 SER B N 1
ATOM 1494 C CA . SER B 1 2 ? 11.453 -23.156 13.781 1 52.19 2 SER B CA 1
ATOM 1495 C C . SER B 1 2 ? 10.328 -22.125 13.719 1 52.19 2 SER B C 1
ATOM 1497 O O . SER B 1 2 ? 10.172 -21.438 12.703 1 52.19 2 SER B O 1
ATOM 1499 N N . LYS B 1 3 ? 9.453 -22.297 14.578 1 57.19 3 LYS B N 1
ATOM 1500 C CA . LYS B 1 3 ? 8.297 -21.438 14.758 1 57.19 3 LYS B CA 1
ATOM 1501 C C . LYS B 1 3 ? 8.68 -19.969 14.586 1 57.19 3 LYS B C 1
ATOM 1503 O O . LYS B 1 3 ? 7.914 -19.188 14.016 1 57.19 3 LYS B O 1
ATOM 1508 N N . ALA B 1 4 ? 9.805 -19.641 15.117 1 58.97 4 ALA B N 1
ATOM 1509 C CA . ALA B 1 4 ? 10.289 -18.25 15.125 1 58.97 4 ALA B CA 1
ATOM 1510 C C . ALA B 1 4 ? 10.492 -17.734 13.703 1 58.97 4 ALA B C 1
ATOM 1512 O O . ALA B 1 4 ? 10.242 -16.562 13.422 1 58.97 4 ALA B O 1
ATOM 1513 N N . ASN B 1 5 ? 10.641 -18.609 12.875 1 81.94 5 ASN B N 1
ATOM 1514 C CA . ASN B 1 5 ? 10.898 -18.219 11.484 1 81.94 5 ASN B CA 1
ATOM 1515 C C . ASN B 1 5 ? 9.609 -18.016 10.711 1 81.94 5 ASN B C 1
ATOM 1517 O O . ASN B 1 5 ? 9.539 -17.141 9.836 1 81.94 5 ASN B O 1
ATOM 1521 N N . ARG B 1 6 ? 8.562 -18.453 11.266 1 91.38 6 ARG B N 1
ATOM 1522 C CA . ARG B 1 6 ? 7.293 -18.484 10.547 1 91.38 6 ARG B CA 1
ATOM 1523 C C . ARG B 1 6 ? 6.582 -17.141 10.633 1 91.38 6 ARG B C 1
ATOM 1525 O O . ARG B 1 6 ? 5.879 -16.734 9.695 1 91.38 6 ARG B O 1
ATOM 1532 N N . VAL B 1 7 ? 6.852 -16.438 11.719 1 92.56 7 VAL B N 1
ATOM 1533 C CA . VAL B 1 7 ? 6.148 -15.18 11.961 1 92.56 7 VAL B CA 1
ATOM 1534 C C . VAL B 1 7 ? 6.762 -14.07 11.109 1 92.56 7 VAL B C 1
ATOM 1536 O O . VAL B 1 7 ? 6.176 -12.992 10.961 1 92.56 7 VAL B O 1
ATOM 1539 N N . ARG B 1 8 ? 7.859 -14.336 10.492 1 96.19 8 ARG B N 1
ATOM 1540 C CA . ARG B 1 8 ? 8.539 -13.328 9.688 1 96.19 8 ARG B CA 1
ATOM 1541 C C . ARG B 1 8 ? 8.352 -13.602 8.203 1 96.19 8 ARG B C 1
ATOM 1543 O O . ARG B 1 8 ? 8.953 -12.922 7.363 1 96.19 8 ARG B O 1
ATOM 1550 N N . ARG B 1 9 ? 7.496 -14.578 7.895 1 98.5 9 ARG B N 1
ATOM 1551 C CA . ARG B 1 9 ? 7.238 -14.906 6.492 1 98.5 9 ARG B CA 1
ATOM 1552 C C . ARG B 1 9 ? 6.41 -13.82 5.82 1 98.5 9 ARG B C 1
ATOM 1554 O O . ARG B 1 9 ? 5.824 -12.969 6.496 1 98.5 9 ARG B O 1
ATOM 1561 N N . ILE B 1 10 ? 6.496 -13.781 4.555 1 98.75 10 ILE B N 1
ATOM 1562 C CA . ILE B 1 10 ? 5.734 -12.859 3.719 1 98.75 10 ILE B CA 1
ATOM 1563 C C . ILE B 1 10 ? 4.754 -13.641 2.846 1 98.75 10 ILE B C 1
ATOM 1565 O O . ILE B 1 10 ? 5.137 -14.609 2.188 1 98.75 10 ILE B O 1
ATOM 1569 N N . VAL B 1 11 ? 3.494 -13.289 2.91 1 98.88 11 VAL B N 1
ATOM 1570 C CA . VAL B 1 11 ? 2.471 -13.883 2.055 1 98.88 11 VAL B CA 1
ATOM 1571 C C . VAL B 1 11 ? 2.293 -13.031 0.798 1 98.88 11 VAL B C 1
ATOM 1573 O O . VAL B 1 11 ? 1.804 -11.898 0.869 1 98.88 11 VAL B O 1
ATOM 1576 N N . TRP B 1 12 ? 2.676 -13.57 -0.35 1 98.88 12 TRP B N 1
ATOM 1577 C CA . TRP B 1 12 ? 2.549 -12.875 -1.625 1 98.88 12 TRP B CA 1
ATOM 1578 C C . TRP B 1 12 ? 1.24 -13.234 -2.318 1 98.88 12 TRP B C 1
ATOM 1580 O O . TRP B 1 12 ? 0.9 -14.414 -2.438 1 98.88 12 TRP B O 1
ATOM 1590 N N . VAL B 1 13 ? 0.515 -12.234 -2.717 1 98.75 13 VAL B N 1
ATOM 1591 C CA . VAL B 1 13 ? -0.725 -12.461 -3.451 1 98.75 13 VAL B CA 1
ATOM 1592 C C . VAL B 1 13 ? -0.764 -11.57 -4.688 1 98.75 13 VAL B C 1
ATOM 1594 O O . VAL B 1 13 ? -0.278 -10.438 -4.66 1 98.75 13 VAL B O 1
ATOM 1597 N N . ASP B 1 14 ? -1.227 -12.031 -5.73 1 98.5 14 ASP B N 1
ATOM 1598 C CA . ASP B 1 14 ? -1.546 -11.297 -6.953 1 98.5 14 ASP B CA 1
ATOM 1599 C C . ASP B 1 14 ? -2.9 -11.727 -7.512 1 98.5 14 ASP B C 1
ATOM 1601 O O . ASP B 1 14 ? -3.225 -12.914 -7.52 1 98.5 14 ASP B O 1
ATOM 1605 N N . CYS B 1 15 ? -3.662 -10.781 -7.902 1 98.5 15 CYS B N 1
ATOM 1606 C CA . CYS B 1 15 ? -4.965 -11.047 -8.5 1 98.5 15 CYS B CA 1
ATOM 1607 C C . CYS B 1 15 ? -5.074 -10.43 -9.883 1 98.5 15 CYS B C 1
ATOM 1609 O O . CYS B 1 15 ? -4.516 -9.359 -10.133 1 98.5 15 CYS B O 1
ATOM 1611 N N . GLU B 1 16 ? -5.715 -11.109 -10.734 1 98.44 16 GLU B N 1
ATOM 1612 C CA . GLU B 1 16 ? -6.262 -10.516 -11.953 1 98.44 16 GLU B CA 1
ATOM 1613 C C . GLU B 1 16 ? -7.75 -10.219 -11.797 1 98.44 16 GLU B C 1
ATOM 1615 O O . GLU B 1 16 ? -8.516 -11.07 -11.336 1 98.44 16 GLU B O 1
ATOM 1620 N N . MET B 1 17 ? -8.148 -9.047 -12.141 1 98.19 17 MET B N 1
ATOM 1621 C CA . MET B 1 17 ? -9.516 -8.57 -11.953 1 98.19 17 MET B CA 1
ATOM 1622 C C . MET B 1 17 ? -10.141 -8.156 -13.281 1 98.19 17 MET B C 1
ATOM 1624 O O . MET B 1 17 ? -9.422 -7.922 -14.258 1 98.19 17 MET B O 1
ATOM 1628 N N . THR B 1 18 ? -11.438 -8.062 -13.305 1 98.38 18 THR B N 1
ATOM 1629 C CA . THR B 1 18 ? -12.156 -7.66 -14.516 1 98.38 18 THR B CA 1
ATOM 1630 C C . THR B 1 18 ? -12.07 -6.148 -14.719 1 98.38 18 THR B C 1
ATOM 1632 O O . THR B 1 18 ? -12.625 -5.613 -15.68 1 98.38 18 THR B O 1
ATOM 1635 N N . GLY B 1 19 ? -11.422 -5.492 -13.875 1 96.5 19 GLY B N 1
ATOM 1636 C CA . GLY B 1 19 ? -11.195 -4.059 -13.828 1 96.5 19 GLY B CA 1
ATOM 1637 C C . GLY B 1 19 ? -10.695 -3.576 -12.477 1 96.5 19 GLY B C 1
ATOM 1638 O O . GLY B 1 19 ? -10.5 -4.379 -11.562 1 96.5 19 GLY B O 1
ATOM 1639 N N . LEU B 1 20 ? -10.594 -2.277 -12.312 1 91.5 20 LEU B N 1
ATOM 1640 C CA . LEU B 1 20 ? -9.922 -1.769 -11.117 1 91.5 20 LEU B CA 1
ATOM 1641 C C . LEU B 1 20 ? -10.938 -1.212 -10.125 1 91.5 20 LEU B C 1
ATOM 1643 O O . LEU B 1 20 ? -10.594 -0.947 -8.969 1 91.5 20 LEU B O 1
ATOM 1647 N N . ASP B 1 21 ? -12.125 -1.039 -10.609 1 91.5 21 ASP B N 1
ATOM 1648 C CA . ASP B 1 21 ? -13.156 -0.513 -9.719 1 91.5 21 ASP B CA 1
ATOM 1649 C C . ASP B 1 21 ? -13.812 -1.635 -8.914 1 91.5 21 ASP B C 1
ATOM 1651 O O . ASP B 1 21 ? -14.711 -2.32 -9.414 1 91.5 21 ASP B O 1
ATOM 1655 N N . VAL B 1 22 ? -13.508 -1.714 -7.641 1 93.19 22 VAL B N 1
ATOM 1656 C CA . VAL B 1 22 ? -13.914 -2.828 -6.793 1 93.19 22 VAL B CA 1
ATOM 1657 C C . VAL B 1 22 ? -15.43 -2.803 -6.602 1 93.19 22 VAL B C 1
ATOM 1659 O O . VAL B 1 22 ? -16.047 -3.826 -6.281 1 93.19 22 VAL B O 1
ATOM 1662 N N . SER B 1 23 ? -16.062 -1.691 -6.801 1 90.62 23 SER B N 1
ATOM 1663 C CA . SER B 1 23 ? -17.5 -1.595 -6.609 1 90.62 23 SER B CA 1
ATOM 1664 C C . SER B 1 23 ? -18.266 -2.312 -7.727 1 90.62 23 SER B C 1
ATOM 1666 O O . SER B 1 23 ? -19.406 -2.709 -7.547 1 90.62 23 SER B O 1
ATOM 1668 N N . SER B 1 24 ? -17.609 -2.547 -8.898 1 94.62 24 SER B N 1
ATOM 1669 C CA . SER B 1 24 ? -18.344 -3.109 -10.031 1 94.62 24 SER B CA 1
ATOM 1670 C C . SER B 1 24 ? -17.547 -4.227 -10.703 1 94.62 24 SER B C 1
ATOM 1672 O O . SER B 1 24 ? -18.031 -4.859 -11.641 1 94.62 24 SER B O 1
ATOM 1674 N N . LYS B 1 25 ? -16.328 -4.496 -10.305 1 97.81 25 LYS B N 1
ATOM 1675 C CA . LYS B 1 25 ? -15.469 -5.512 -10.898 1 97.81 25 LYS B CA 1
ATOM 1676 C C . LYS B 1 25 ? -15.141 -6.613 -9.891 1 97.81 25 LYS B C 1
ATOM 1678 O O . LYS B 1 25 ? -15.523 -6.523 -8.719 1 97.81 25 LYS B O 1
ATOM 1683 N N . THR B 1 26 ? -14.516 -7.641 -10.383 1 98.31 26 THR B N 1
ATOM 1684 C CA . THR B 1 26 ? -14.312 -8.805 -9.523 1 98.31 26 THR B CA 1
ATOM 1685 C C . THR B 1 26 ? -13 -9.5 -9.867 1 98.31 26 THR B C 1
ATOM 1687 O O . THR B 1 26 ? -12.281 -9.078 -10.773 1 98.31 26 THR B O 1
ATOM 1690 N N . ILE B 1 27 ? -12.664 -10.484 -9.016 1 98.69 27 ILE B N 1
ATOM 1691 C CA . ILE B 1 27 ? -11.438 -11.258 -9.18 1 98.69 27 ILE B CA 1
ATOM 1692 C C . ILE B 1 27 ? -11.695 -12.438 -10.109 1 98.69 27 ILE B C 1
ATOM 1694 O O . ILE B 1 27 ? -12.727 -13.102 -10.016 1 98.69 27 ILE B O 1
ATOM 1698 N N . VAL B 1 28 ? -10.727 -12.703 -11.023 1 98.81 28 VAL B N 1
ATOM 1699 C CA . VAL B 1 28 ? -10.898 -13.828 -11.938 1 98.81 28 VAL B CA 1
ATOM 1700 C C . VAL B 1 28 ? -9.719 -14.789 -11.805 1 98.81 28 VAL B C 1
ATOM 1702 O O . VAL B 1 28 ? -9.773 -15.922 -12.289 1 98.81 28 VAL B O 1
ATOM 1705 N N . GLU B 1 29 ? -8.68 -14.375 -11.25 1 98.88 29 GLU B N 1
ATOM 1706 C CA . GLU B 1 29 ? -7.504 -15.188 -10.953 1 98.88 29 GLU B CA 1
ATOM 1707 C C . GLU B 1 29 ? -6.824 -14.734 -9.664 1 98.88 29 GLU B C 1
ATOM 1709 O O . GLU B 1 29 ? -6.688 -13.539 -9.422 1 98.88 29 GLU B O 1
ATOM 1714 N N . ILE B 1 30 ? -6.398 -15.664 -8.812 1 98.81 30 ILE B N 1
ATOM 1715 C CA . ILE B 1 30 ? -5.633 -15.336 -7.613 1 98.81 30 ILE B CA 1
ATOM 1716 C C . ILE B 1 30 ? -4.484 -16.328 -7.449 1 98.81 30 ILE B C 1
ATOM 1718 O O . ILE B 1 30 ? -4.672 -17.531 -7.625 1 98.81 30 ILE B O 1
ATOM 1722 N N . ALA B 1 31 ? -3.361 -15.82 -7.211 1 98.88 31 ALA B N 1
ATOM 1723 C CA . ALA B 1 31 ? -2.193 -16.625 -6.871 1 98.88 31 ALA B CA 1
ATOM 1724 C C . ALA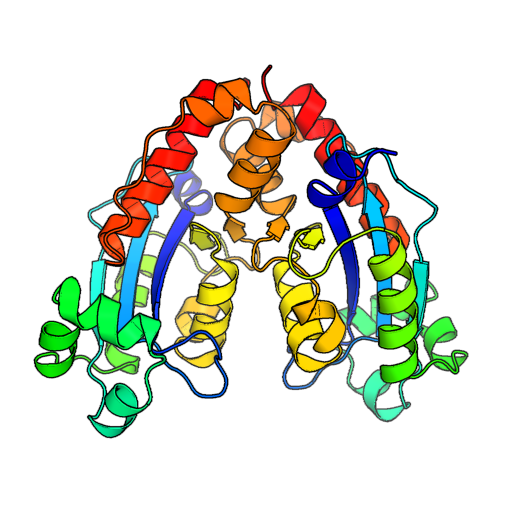 B 1 31 ? -1.647 -16.25 -5.496 1 98.88 31 ALA B C 1
ATOM 1726 O O . ALA B 1 31 ? -1.869 -15.133 -5.02 1 98.88 31 ALA B O 1
ATOM 1727 N N . CYS B 1 32 ? -0.991 -17.172 -4.883 1 98.81 32 CYS B N 1
ATOM 1728 C CA . CYS B 1 32 ? -0.39 -16.969 -3.57 1 98.81 32 CYS B CA 1
ATOM 1729 C C . CYS B 1 32 ? 0.915 -17.75 -3.445 1 98.81 32 CYS B C 1
ATOM 1731 O O . CYS B 1 32 ? 1.011 -18.891 -3.908 1 98.81 32 CYS B O 1
ATOM 1733 N N . ALA B 1 33 ? 1.864 -17.203 -2.967 1 98.81 33 ALA B N 1
ATOM 1734 C CA . ALA B 1 33 ? 3.129 -17.828 -2.58 1 98.81 33 ALA B CA 1
ATOM 1735 C C . ALA B 1 33 ? 3.623 -17.281 -1.244 1 98.81 33 ALA B C 1
ATOM 1737 O O . ALA B 1 33 ? 3.174 -16.219 -0.795 1 98.81 33 ALA B O 1
ATOM 1738 N N . ILE B 1 34 ? 4.434 -18.016 -0.586 1 98.75 34 ILE B N 1
ATOM 1739 C CA . ILE B 1 34 ? 4.953 -17.609 0.714 1 98.75 34 ILE B CA 1
ATOM 1740 C C . ILE B 1 34 ? 6.477 -17.672 0.709 1 98.75 34 ILE B C 1
ATOM 1742 O O . ILE B 1 34 ? 7.059 -18.641 0.192 1 98.75 34 ILE B O 1
ATOM 1746 N N . THR B 1 35 ? 7.09 -16.672 1.177 1 98.62 35 THR B N 1
ATOM 1747 C CA . THR B 1 35 ? 8.539 -16.703 1.312 1 98.62 35 THR B CA 1
ATOM 1748 C C . THR B 1 35 ? 8.953 -16.594 2.777 1 98.62 35 THR B C 1
ATOM 1750 O O . THR B 1 35 ? 8.18 -16.094 3.604 1 98.62 35 THR B O 1
ATOM 1753 N N . GLU B 1 36 ? 10.164 -17.078 3.029 1 98.06 36 GLU B N 1
ATOM 1754 C CA . GLU B 1 36 ? 10.844 -16.719 4.27 1 98.06 36 GLU B CA 1
ATOM 1755 C C . GLU B 1 36 ? 11.211 -15.234 4.293 1 98.06 36 GLU B C 1
ATOM 1757 O O . GLU B 1 36 ? 11.039 -14.531 3.299 1 98.06 36 GLU B O 1
ATOM 1762 N N . ALA B 1 37 ? 11.766 -14.805 5.414 1 97.38 37 ALA B N 1
ATOM 1763 C CA . ALA B 1 37 ? 12.18 -13.414 5.566 1 97.38 37 ALA B CA 1
ATOM 1764 C C . ALA B 1 37 ? 13.227 -13.039 4.516 1 97.38 37 ALA B C 1
ATOM 1766 O O . ALA B 1 37 ? 13.281 -11.891 4.066 1 97.38 37 ALA B O 1
ATOM 1767 N N . ASP B 1 38 ? 14.008 -14.008 4.105 1 96.44 38 ASP B N 1
ATOM 1768 C CA . ASP B 1 38 ? 15.094 -13.734 3.176 1 96.44 38 ASP B CA 1
ATOM 1769 C C . ASP B 1 38 ? 14.641 -13.914 1.729 1 96.44 38 ASP B C 1
ATOM 1771 O O . ASP B 1 38 ? 15.469 -13.945 0.813 1 96.44 38 ASP B O 1
ATOM 1775 N N . LEU B 1 39 ? 13.297 -14.156 1.483 1 98.06 39 LEU B N 1
ATOM 1776 C CA . LEU B 1 39 ? 12.633 -14.172 0.183 1 98.06 39 LEU B CA 1
ATOM 1777 C C . LEU B 1 39 ? 12.758 -15.539 -0.478 1 98.06 39 LEU B C 1
ATOM 1779 O O . LEU B 1 39 ? 12.344 -15.719 -1.626 1 98.06 39 LEU B O 1
ATOM 1783 N N . MET B 1 40 ? 13.344 -16.484 0.279 1 97.81 40 MET B N 1
ATOM 1784 C CA . MET B 1 40 ? 13.312 -17.844 -0.242 1 97.81 40 MET B CA 1
ATOM 1785 C C . MET B 1 40 ? 11.898 -18.406 -0.219 1 97.81 40 MET B C 1
ATOM 1787 O O . MET B 1 40 ? 11.219 -18.359 0.811 1 97.81 40 MET B O 1
ATOM 1791 N N . VAL B 1 41 ? 11.469 -18.938 -1.29 1 98.06 41 VAL B N 1
ATOM 1792 C CA . VAL B 1 41 ? 10.125 -19.5 -1.402 1 98.06 41 VAL B CA 1
ATOM 1793 C C . VAL B 1 41 ? 10.008 -20.75 -0.534 1 98.06 41 VAL B C 1
ATOM 1795 O O . VAL B 1 41 ? 10.859 -21.641 -0.599 1 98.06 41 VAL B O 1
ATOM 1798 N N . VAL B 1 42 ? 8.945 -20.797 0.295 1 97.5 42 VAL B N 1
ATOM 1799 C CA . VAL B 1 42 ? 8.742 -21.875 1.255 1 97.5 42 VAL B CA 1
ATOM 1800 C C . VAL B 1 42 ? 8.312 -23.141 0.521 1 97.5 42 VAL B C 1
ATOM 1802 O O . VAL B 1 42 ? 8.781 -24.234 0.839 1 97.5 42 VAL B O 1
ATOM 1805 N N . GLU B 1 43 ? 7.445 -23.031 -0.365 1 96.31 43 GLU B N 1
ATOM 1806 C CA . GLU B 1 43 ? 6.926 -24.094 -1.222 1 96.31 43 GLU B CA 1
ATOM 1807 C C . GLU B 1 43 ? 6.262 -23.516 -2.471 1 96.31 43 GLU B C 1
ATOM 1809 O O . GLU B 1 43 ? 6.035 -22.312 -2.561 1 96.31 43 GLU B O 1
ATOM 1814 N N . GLU B 1 44 ? 6.051 -24.375 -3.373 1 96.44 44 GLU B N 1
ATOM 1815 C CA . GLU B 1 44 ? 5.434 -23.938 -4.621 1 96.44 44 GLU B CA 1
ATOM 1816 C C . GLU B 1 44 ? 4.125 -23.203 -4.359 1 96.44 44 GLU B C 1
ATOM 1818 O O . GLU B 1 44 ? 3.328 -23.625 -3.516 1 96.44 44 GLU B O 1
ATOM 1823 N N . GLY B 1 45 ? 3.967 -22.047 -5.066 1 97.56 45 GLY B N 1
ATOM 1824 C CA . GLY B 1 45 ? 2.768 -21.234 -4.898 1 97.56 45 GLY B CA 1
ATOM 1825 C C . GLY B 1 45 ? 1.529 -21.875 -5.496 1 97.56 45 GLY B C 1
ATOM 1826 O O . GLY B 1 45 ? 1.62 -22.906 -6.176 1 97.56 45 GLY B O 1
ATOM 1827 N N . LEU B 1 46 ? 0.439 -21.328 -5.164 1 98.19 46 LEU B N 1
ATOM 1828 C CA . LEU B 1 46 ? -0.868 -21.75 -5.66 1 98.19 46 LEU B CA 1
ATOM 1829 C C . LEU B 1 46 ? -1.43 -20.719 -6.641 1 98.19 46 LEU B C 1
ATOM 1831 O O . LEU B 1 46 ? -1.242 -19.516 -6.461 1 98.19 46 LEU B O 1
ATOM 1835 N N . ASN B 1 47 ? -2.035 -21.172 -7.652 1 98.62 47 ASN B N 1
ATOM 1836 C CA . ASN B 1 47 ? -2.73 -20.344 -8.633 1 98.62 47 ASN B CA 1
ATOM 1837 C C . ASN B 1 47 ? -4.121 -20.891 -8.938 1 98.62 47 ASN B C 1
ATOM 1839 O O . ASN B 1 47 ? -4.266 -22.062 -9.32 1 98.62 47 ASN B O 1
ATOM 1843 N N . LEU B 1 48 ? -5.125 -20.094 -8.742 1 98.81 48 LEU B N 1
ATOM 1844 C CA . LEU B 1 48 ? -6.504 -20.516 -8.969 1 98.81 48 LEU B CA 1
ATOM 1845 C C . LEU B 1 48 ? -7.211 -19.578 -9.93 1 98.81 48 LEU B C 1
ATOM 1847 O O . LEU B 1 48 ? -7.141 -18.344 -9.766 1 98.81 48 LEU B O 1
ATOM 1851 N N . VAL B 1 49 ? -7.805 -20.109 -10.914 1 98.81 49 VAL B N 1
ATOM 1852 C CA . VAL B 1 49 ? -8.648 -19.344 -11.82 1 98.81 49 VAL B CA 1
ATOM 1853 C C . VAL B 1 49 ? -10.117 -19.5 -11.414 1 98.81 49 VAL B C 1
ATOM 1855 O O . VAL B 1 49 ? -10.609 -20.609 -11.25 1 98.81 49 VAL B O 1
ATOM 1858 N N . ILE B 1 50 ? -10.781 -18.438 -11.25 1 98.88 50 ILE B N 1
ATOM 1859 C CA . ILE B 1 50 ? -12.125 -18.406 -10.688 1 98.88 50 ILE B CA 1
ATOM 1860 C C . ILE B 1 50 ? -13.156 -18.312 -11.812 1 98.88 50 ILE B C 1
ATOM 1862 O O . ILE B 1 50 ? -13.031 -17.484 -12.719 1 98.88 50 ILE B O 1
ATOM 1866 N N . SER B 1 51 ? -14.141 -19.156 -11.734 1 98.38 51 SER B N 1
ATOM 1867 C CA . SER B 1 51 ? -15.234 -19.125 -12.695 1 98.38 51 SER B CA 1
ATOM 1868 C C . SER B 1 51 ? -16.078 -17.859 -12.531 1 98.38 51 SER B C 1
ATOM 1870 O O . SER B 1 51 ? -16.359 -17.453 -11.406 1 98.38 51 SER B O 1
ATOM 1872 N N . GLN B 1 52 ? -16.391 -17.188 -13.633 1 98.06 52 GLN B N 1
ATOM 1873 C CA . GLN B 1 52 ? -17.281 -16.047 -13.648 1 98.06 52 GLN B CA 1
ATOM 1874 C C . GLN B 1 52 ? -18.328 -16.188 -14.758 1 98.06 52 GLN B C 1
ATOM 1876 O O . GLN B 1 52 ? -18.031 -16.688 -15.836 1 98.06 52 GLN B O 1
ATOM 1881 N N . PRO B 1 53 ? -19.547 -15.742 -14.5 1 96.5 53 PRO B N 1
ATOM 1882 C CA . PRO B 1 53 ? -20.578 -15.789 -15.547 1 96.5 53 PRO B CA 1
ATOM 1883 C C . PRO B 1 53 ? -20.234 -14.898 -16.75 1 96.5 53 PRO B C 1
ATOM 1885 O O . PRO B 1 53 ? -19.453 -13.953 -16.609 1 96.5 53 PRO B O 1
ATOM 1888 N N . LYS B 1 54 ? -20.859 -15.195 -17.812 1 94.94 54 LYS B N 1
ATOM 1889 C CA . LYS B 1 54 ? -20.594 -14.5 -19.078 1 94.94 54 LYS B CA 1
ATOM 1890 C C . LYS B 1 54 ? -20.859 -13 -18.938 1 94.94 54 LYS B C 1
ATOM 1892 O O . LYS B 1 54 ? -20.156 -12.188 -19.531 1 94.94 54 LYS B O 1
ATOM 1897 N N . GLU B 1 55 ? -21.875 -12.625 -18.234 1 96.06 55 GLU B N 1
ATOM 1898 C CA . GLU B 1 55 ? -22.25 -11.227 -18.047 1 96.06 55 GLU B CA 1
ATOM 1899 C C . GLU B 1 55 ? -21.125 -10.438 -17.391 1 96.06 55 GLU B C 1
ATOM 1901 O O . GLU B 1 55 ? -20.891 -9.273 -17.734 1 96.06 55 GLU B O 1
ATOM 1906 N N . VAL B 1 56 ? -20.438 -11.039 -16.484 1 96.75 56 VAL B N 1
ATOM 1907 C CA . VAL B 1 56 ? -19.312 -10.422 -15.781 1 96.75 56 VAL B CA 1
ATOM 1908 C C . VAL B 1 56 ? -18.156 -10.211 -16.766 1 96.75 56 VAL B C 1
ATOM 1910 O O . VAL B 1 56 ? -17.547 -9.141 -16.781 1 96.75 56 VAL B O 1
ATOM 1913 N N . LEU B 1 57 ? -17.922 -11.188 -17.578 1 96.94 57 LEU B N 1
ATOM 1914 C CA . LEU B 1 57 ? -16.812 -11.133 -18.531 1 96.94 57 LEU B CA 1
ATOM 1915 C C . LEU B 1 57 ? -17.062 -10.094 -19.609 1 96.94 57 LEU B C 1
ATOM 1917 O O . LEU B 1 57 ? -16.141 -9.422 -20.078 1 96.94 57 LEU B O 1
ATOM 1921 N N . GLU B 1 58 ? -18.281 -9.961 -19.969 1 95.69 58 GLU B N 1
ATOM 1922 C CA . GLU B 1 58 ? -18.672 -8.969 -20.969 1 95.69 58 GLU B CA 1
ATOM 1923 C C . GLU B 1 58 ? -18.484 -7.547 -20.438 1 95.69 58 GLU B C 1
ATOM 1925 O O . GLU B 1 58 ? -18.25 -6.613 -21.203 1 95.69 58 GLU B O 1
ATOM 1930 N N . GLY B 1 59 ? -18.562 -7.441 -19.141 1 96.56 59 GLY B N 1
ATOM 1931 C CA . GLY B 1 59 ? -18.469 -6.137 -18.5 1 96.56 59 GLY B CA 1
ATOM 1932 C C . GLY B 1 59 ? -17.047 -5.781 -18.094 1 96.56 59 GLY B C 1
ATOM 1933 O O . GLY B 1 59 ? -16.812 -4.766 -17.438 1 96.56 59 GLY B O 1
ATOM 1934 N N . MET B 1 60 ? -16.062 -6.582 -18.5 1 97.31 60 MET B N 1
ATOM 1935 C CA . MET B 1 60 ? -14.672 -6.301 -18.156 1 97.31 60 MET B CA 1
ATOM 1936 C C . MET B 1 60 ? -14.203 -5 -18.797 1 97.31 60 MET B C 1
ATOM 1938 O O . MET B 1 60 ? -14.695 -4.617 -19.859 1 97.31 60 MET B O 1
ATOM 1942 N N . ASP B 1 61 ? -13.32 -4.355 -18.141 1 97.06 61 ASP B N 1
ATOM 1943 C CA . ASP B 1 61 ? -12.648 -3.229 -18.781 1 97.06 61 ASP B CA 1
ATOM 1944 C C . ASP B 1 61 ? -11.953 -3.664 -20.062 1 97.06 61 ASP B C 1
ATOM 1946 O O . ASP B 1 61 ? -11.508 -4.809 -20.188 1 97.06 61 ASP B O 1
ATOM 1950 N N . ASN B 1 62 ? -11.758 -2.746 -21.031 1 96.75 62 ASN B N 1
ATOM 1951 C CA . ASN B 1 62 ? -11.219 -3.07 -22.344 1 96.75 62 ASN B CA 1
ATOM 1952 C C . ASN B 1 62 ? -9.812 -3.639 -22.25 1 96.75 62 ASN B C 1
ATOM 1954 O O . ASN B 1 62 ? -9.469 -4.598 -22.953 1 96.75 62 ASN B O 1
ATOM 1958 N N . TRP B 1 63 ? -9.102 -3.084 -21.438 1 95.69 63 TRP B N 1
ATOM 1959 C CA . TRP B 1 63 ? -7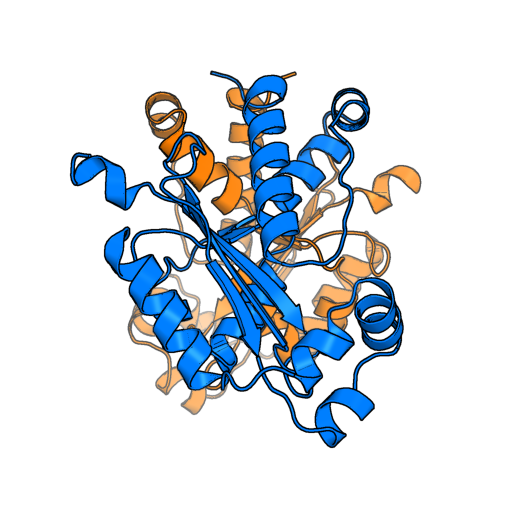.73 -3.553 -21.281 1 95.69 63 TRP B CA 1
ATOM 1960 C C . TRP B 1 63 ? -7.703 -5.004 -20.797 1 95.69 63 TRP B C 1
ATOM 1962 O O . TRP B 1 63 ? -6.91 -5.809 -21.297 1 95.69 63 TRP B O 1
ATOM 1972 N N . CYS B 1 64 ? -8.57 -5.367 -19.844 1 96.44 64 CYS B N 1
ATOM 1973 C CA . CYS B 1 64 ? -8.633 -6.723 -19.297 1 96.44 64 CYS B CA 1
ATOM 1974 C C . CYS B 1 64 ? -9.062 -7.719 -20.375 1 96.44 64 CYS B C 1
ATOM 1976 O O . CYS B 1 64 ? -8.492 -8.805 -20.484 1 96.44 64 CYS B O 1
ATOM 1978 N N . LYS B 1 65 ? -10.047 -7.332 -21.141 1 96.5 65 LYS B N 1
ATOM 1979 C CA . LYS B 1 65 ? -10.523 -8.195 -22.219 1 96.5 65 LYS B CA 1
ATOM 1980 C C . LYS B 1 65 ? -9.391 -8.555 -23.172 1 96.5 65 LYS B C 1
ATOM 1982 O O . LYS B 1 65 ? -9.195 -9.734 -23.5 1 96.5 65 LYS B O 1
ATOM 1987 N N . ALA B 1 66 ? -8.68 -7.539 -23.594 1 96.94 66 ALA B N 1
ATOM 1988 C CA . ALA B 1 66 ? -7.594 -7.742 -24.547 1 96.94 66 ALA B CA 1
ATOM 1989 C C . ALA B 1 66 ? -6.48 -8.594 -23.938 1 96.94 66 ALA B C 1
ATOM 1991 O O . ALA B 1 66 ? -5.988 -9.523 -24.562 1 96.94 66 ALA B O 1
ATOM 1992 N N . THR B 1 67 ? -6.164 -8.32 -22.719 1 96.88 67 THR B N 1
ATOM 1993 C CA . THR B 1 67 ? -5.059 -8.992 -22.047 1 96.88 67 THR B CA 1
ATOM 1994 C C . THR B 1 67 ? -5.402 -10.453 -21.766 1 96.88 67 THR B C 1
ATOM 1996 O O . THR B 1 67 ? -4.605 -11.352 -22.031 1 96.88 67 THR B O 1
ATOM 1999 N N . PHE B 1 68 ? -6.609 -10.688 -21.266 1 97.12 68 PHE B N 1
ATOM 2000 C CA . PHE B 1 68 ? -6.996 -12.047 -20.891 1 97.12 68 PHE B CA 1
ATOM 2001 C C . PHE B 1 68 ? -7.176 -12.922 -22.125 1 97.12 68 PHE B C 1
ATOM 2003 O O . PHE B 1 68 ? -6.93 -14.133 -22.078 1 97.12 68 PHE B O 1
ATOM 2010 N N . ALA B 1 69 ? -7.598 -12.312 -23.234 1 95.81 69 ALA B N 1
ATOM 2011 C CA . ALA B 1 69 ? -7.672 -13.055 -24.484 1 95.81 69 ALA B CA 1
ATOM 2012 C C . ALA B 1 69 ? -6.281 -13.438 -24.984 1 95.81 69 ALA B C 1
ATOM 2014 O O . ALA B 1 69 ? -6.082 -14.539 -25.484 1 95.81 69 ALA B O 1
ATOM 2015 N N . SER B 1 70 ? -5.367 -12.547 -24.766 1 96.44 70 SER B N 1
ATOM 2016 C CA . SER B 1 70 ? -4.027 -12.719 -25.312 1 96.44 70 SER B CA 1
ATOM 2017 C C . SER B 1 70 ? -3.199 -13.688 -24.484 1 96.44 70 SER B C 1
ATOM 2019 O O . SER B 1 70 ? -2.369 -14.422 -25.016 1 96.44 70 SER B O 1
ATOM 2021 N N . ASN B 1 71 ? -3.4 -13.766 -23.156 1 96.25 71 ASN B N 1
ATOM 2022 C CA . ASN B 1 71 ? -2.51 -14.562 -22.312 1 96.25 71 ASN B CA 1
ATOM 2023 C C . ASN B 1 71 ? -3.15 -15.883 -21.906 1 96.25 71 ASN B C 1
ATOM 2025 O O . ASN B 1 71 ? -2.607 -16.609 -21.078 1 96.25 71 ASN B O 1
ATOM 2029 N N . GLY B 1 72 ? -4.406 -16.156 -22.484 1 96.75 72 GLY B N 1
ATOM 2030 C CA . GLY B 1 72 ? -5.043 -17.453 -22.281 1 96.75 72 GLY B CA 1
ATOM 2031 C C . GLY B 1 72 ? -5.941 -17.484 -21.062 1 96.75 72 GLY B C 1
ATOM 2032 O O . GLY B 1 72 ? -6.672 -18.453 -20.844 1 96.75 72 GLY B O 1
ATOM 2033 N N . LEU B 1 73 ? -5.953 -16.438 -20.266 1 97.69 73 LEU B N 1
ATOM 2034 C CA . LEU B 1 73 ? -6.707 -16.438 -19.016 1 97.69 73 LEU B CA 1
ATOM 2035 C C . LEU B 1 73 ? -8.211 -16.5 -19.281 1 97.69 73 LEU B C 1
ATOM 2037 O O . LEU B 1 73 ? -8.953 -17.125 -18.516 1 97.69 73 LEU B O 1
ATOM 2041 N N . LEU B 1 74 ? -8.633 -15.867 -20.391 1 97.38 74 LEU B N 1
ATOM 2042 C CA . LEU B 1 74 ? -10.062 -15.867 -20.703 1 97.38 74 LEU B CA 1
ATOM 2043 C C . LEU B 1 74 ? -10.578 -17.297 -20.859 1 97.38 74 LEU B C 1
ATOM 2045 O O . LEU B 1 74 ? -11.602 -17.656 -20.281 1 97.38 74 LEU B O 1
ATOM 2049 N N . GLN B 1 75 ? -9.891 -18.078 -21.594 1 97.31 75 GLN B N 1
ATOM 2050 C CA . GLN B 1 75 ? -10.289 -19.469 -21.812 1 97.31 75 GLN B CA 1
ATOM 2051 C C . GLN B 1 75 ? -10.273 -20.25 -20.5 1 97.31 75 GLN B C 1
ATOM 2053 O O . GLN B 1 75 ? -11.148 -21.094 -20.25 1 97.31 75 GLN B O 1
ATOM 2058 N N . GLU B 1 76 ? -9.289 -19.969 -19.672 1 98.25 76 GLU B N 1
ATOM 2059 C CA . GLU B 1 76 ? -9.195 -20.641 -18.391 1 98.25 76 GLU B CA 1
ATOM 2060 C C . GLU B 1 76 ? -10.375 -20.281 -17.484 1 98.25 76 GLU B C 1
ATOM 2062 O O . GLU B 1 76 ? -10.883 -21.125 -16.75 1 98.25 76 GLU B O 1
ATOM 2067 N N . ILE B 1 77 ? -10.797 -19.031 -17.5 1 98.38 77 ILE B N 1
ATOM 2068 C CA . ILE B 1 77 ? -11.945 -18.594 -16.719 1 98.38 77 ILE B CA 1
ATOM 2069 C C . ILE B 1 77 ? -13.195 -19.344 -17.188 1 98.38 77 ILE B C 1
ATOM 2071 O O . ILE B 1 77 ? -13.961 -19.844 -16.359 1 98.38 77 ILE B O 1
ATOM 2075 N N . LEU B 1 78 ? -13.344 -19.453 -18.484 1 96.94 78 LEU B N 1
ATOM 2076 C CA . LEU B 1 78 ? -14.523 -20.078 -19.062 1 96.94 78 LEU B CA 1
ATOM 2077 C C . LEU B 1 78 ? -14.57 -21.562 -18.734 1 96.94 78 LEU B C 1
ATOM 2079 O O . LEU B 1 78 ? -15.656 -22.125 -18.594 1 96.94 78 LEU B O 1
ATOM 2083 N N . SER B 1 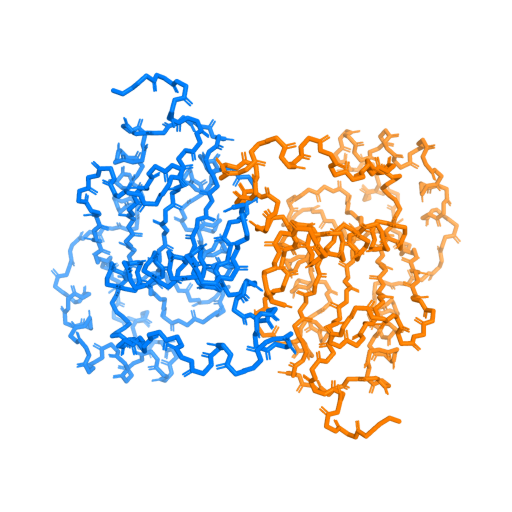79 ? -13.438 -22.156 -18.531 1 97.69 79 SER B N 1
ATOM 2084 C CA . SER B 1 79 ? -13.359 -23.594 -18.297 1 97.69 79 SER B CA 1
ATOM 2085 C C . SER B 1 79 ? -13.344 -23.891 -16.797 1 97.69 79 SER B C 1
ATOM 2087 O O . SER B 1 79 ? -13.539 -25.047 -16.391 1 97.69 79 SER B O 1
ATOM 2089 N N . SER B 1 80 ? -13.07 -22.891 -16 1 98.44 80 SER B N 1
ATOM 2090 C CA . SER B 1 80 ? -12.938 -23.109 -14.57 1 98.44 80 SER B CA 1
ATOM 2091 C C . SER B 1 80 ? -14.289 -23.406 -13.922 1 98.44 80 SER B C 1
ATOM 2093 O O . SER B 1 80 ? -15.32 -22.922 -14.375 1 98.44 80 SER B O 1
ATOM 2095 N N . LYS B 1 81 ? -14.219 -24.219 -12.844 1 98.19 81 LYS B N 1
ATOM 2096 C CA . LYS B 1 81 ? -15.398 -24.5 -12.039 1 98.19 81 LYS B CA 1
ATOM 2097 C C . LYS B 1 81 ? -15.219 -24.016 -10.602 1 98.19 81 LYS B C 1
ATOM 2099 O O . LYS B 1 81 ? -16.094 -24.203 -9.758 1 98.19 81 LYS B O 1
ATOM 2104 N N . ILE B 1 82 ? -14.141 -23.391 -10.336 1 98.75 82 ILE B N 1
ATOM 2105 C CA . ILE B 1 82 ? -13.812 -22.938 -8.984 1 98.75 82 ILE B CA 1
ATOM 2106 C C . ILE B 1 82 ? -14.586 -21.672 -8.664 1 98.75 82 ILE B C 1
ATOM 2108 O O . ILE B 1 82 ? -14.523 -20.688 -9.414 1 98.75 82 ILE B O 1
ATOM 2112 N N . THR B 1 83 ? -15.344 -21.672 -7.594 1 98.69 83 THR B N 1
ATOM 2113 C CA . THR B 1 83 ? -16.078 -20.5 -7.156 1 98.69 83 THR B CA 1
ATOM 2114 C C . THR B 1 83 ? -15.188 -19.562 -6.344 1 98.69 83 THR B C 1
ATOM 2116 O O . THR B 1 83 ? -14.094 -19.953 -5.926 1 98.69 83 THR B O 1
ATOM 2119 N N . MET B 1 84 ? -15.664 -18.344 -6.18 1 98.69 84 MET B N 1
ATOM 2120 C CA . MET B 1 84 ? -14.953 -17.375 -5.355 1 98.69 84 MET B CA 1
ATOM 2121 C C . MET B 1 84 ? -14.695 -17.922 -3.957 1 98.69 84 MET B C 1
ATOM 2123 O O . MET B 1 84 ? -13.578 -17.844 -3.451 1 98.69 84 MET B O 1
ATOM 2127 N N . LYS B 1 85 ? -15.672 -18.469 -3.383 1 98.62 85 LYS B N 1
ATOM 2128 C CA . LYS B 1 85 ? -15.586 -19.016 -2.031 1 98.62 85 LYS B CA 1
ATOM 2129 C C . LYS B 1 85 ? -14.602 -20.188 -1.977 1 98.62 85 LYS B C 1
ATOM 2131 O O . LYS B 1 85 ? -13.82 -20.297 -1.035 1 98.62 85 LYS B O 1
ATOM 2136 N N . GLU B 1 86 ? -14.664 -21.062 -2.955 1 98.81 86 GLU B N 1
ATOM 2137 C CA . GLU B 1 86 ? -13.727 -22.188 -3.016 1 98.81 86 GLU B CA 1
ATOM 2138 C C . GLU B 1 86 ? -12.289 -21.703 -3.152 1 98.81 86 GLU B C 1
ATOM 2140 O O . GLU B 1 86 ? -11.383 -22.25 -2.527 1 98.81 86 GLU B O 1
ATOM 2145 N N . ALA B 1 87 ? -12.141 -20.719 -3.988 1 98.88 87 ALA B N 1
ATOM 2146 C CA . ALA B 1 87 ? -10.812 -20.141 -4.164 1 98.88 87 ALA B CA 1
ATOM 2147 C C . ALA B 1 87 ? -10.266 -19.609 -2.848 1 98.88 87 ALA B C 1
ATOM 2149 O O . ALA B 1 87 ? -9.125 -19.891 -2.477 1 98.88 87 ALA B O 1
ATOM 2150 N N . GLU B 1 88 ? -11.062 -18.797 -2.119 1 98.81 88 GLU B N 1
ATOM 2151 C CA . GLU B 1 88 ? -10.617 -18.266 -0.834 1 98.81 88 GLU B CA 1
ATOM 2152 C C . GLU B 1 88 ? -10.234 -19.391 0.125 1 98.81 88 GLU B C 1
ATOM 2154 O O . GLU B 1 88 ? -9.203 -19.312 0.8 1 98.81 88 GLU B O 1
ATOM 2159 N N . ASN B 1 89 ? -11.055 -20.422 0.17 1 98.75 89 ASN B N 1
ATOM 2160 C CA . ASN B 1 89 ? -10.82 -21.531 1.081 1 98.75 89 ASN B CA 1
ATOM 2161 C C . ASN B 1 89 ? -9.508 -22.25 0.757 1 98.75 89 ASN B C 1
ATOM 2163 O O . ASN B 1 89 ? -8.758 -22.625 1.662 1 98.75 89 ASN B O 1
ATOM 2167 N N . GLU B 1 90 ? -9.305 -22.469 -0.487 1 98.69 90 GLU B N 1
ATOM 2168 C CA . GLU B 1 90 ? -8.094 -23.172 -0.903 1 98.69 90 GLU B CA 1
ATOM 2169 C C . GLU B 1 90 ? -6.848 -22.344 -0.59 1 98.69 90 GLU B C 1
ATOM 2171 O O . GLU B 1 90 ? -5.852 -22.875 -0.094 1 98.69 90 GLU B O 1
ATOM 2176 N N . ILE B 1 91 ? -6.898 -21.078 -0.864 1 98.81 91 ILE B N 1
ATOM 2177 C CA . ILE B 1 91 ? -5.77 -20.203 -0.561 1 98.81 91 ILE B CA 1
ATOM 2178 C C . ILE B 1 91 ? -5.539 -20.172 0.948 1 98.81 91 ILE B C 1
ATOM 2180 O O . ILE B 1 91 ? -4.395 -20.203 1.409 1 98.81 91 ILE B O 1
ATOM 2184 N N . LEU B 1 92 ? -6.598 -20.062 1.693 1 98.62 92 LEU B N 1
ATOM 2185 C CA . LEU B 1 92 ? -6.504 -20 3.148 1 98.62 92 LEU B CA 1
ATOM 2186 C C . LEU B 1 92 ? -5.863 -21.266 3.709 1 98.62 92 LEU B C 1
ATOM 2188 O O . LEU B 1 92 ? -5.055 -21.203 4.637 1 98.62 92 LEU B O 1
ATOM 2192 N N . LYS B 1 93 ? -6.281 -22.391 3.166 1 98.44 93 LYS B N 1
ATOM 2193 C CA . LYS B 1 93 ? -5.684 -23.656 3.584 1 98.44 93 LYS B CA 1
ATOM 2194 C C . LYS B 1 93 ? -4.172 -23.656 3.373 1 98.44 93 LYS B C 1
ATOM 2196 O O . LYS B 1 93 ? -3.414 -24.047 4.262 1 98.44 93 LYS B O 1
ATOM 2201 N N . TYR B 1 94 ? -3.824 -23.219 2.217 1 98.06 94 TYR B N 1
ATOM 2202 C CA . TYR B 1 94 ? -2.412 -23.109 1.873 1 98.06 94 TYR B CA 1
ATOM 2203 C C . TYR B 1 94 ? -1.693 -22.156 2.814 1 98.06 94 TYR B C 1
ATOM 2205 O O . TYR B 1 94 ? -0.646 -22.484 3.373 1 98.06 94 TYR B O 1
ATOM 2213 N N . VAL B 1 95 ? -2.207 -20.953 3.08 1 98.31 95 VAL B N 1
ATOM 2214 C CA . VAL B 1 95 ? -1.585 -19.891 3.873 1 98.31 95 VAL B CA 1
ATOM 2215 C C . VAL B 1 95 ? -1.503 -20.328 5.336 1 98.31 95 VAL B C 1
ATOM 2217 O O . VAL B 1 95 ? -0.486 -20.109 5.996 1 98.31 95 VAL B O 1
ATOM 2220 N N . ARG B 1 96 ? -2.496 -20.969 5.84 1 97.88 96 ARG B N 1
ATOM 2221 C CA . ARG B 1 96 ? -2.572 -21.344 7.242 1 97.88 96 ARG B CA 1
ATOM 2222 C C . ARG B 1 96 ? -1.57 -22.453 7.566 1 97.88 96 ARG B C 1
ATOM 2224 O O . ARG B 1 96 ? -1.155 -22.609 8.719 1 97.88 96 ARG B O 1
ATOM 2231 N N . GLN B 1 97 ? -1.166 -23.172 6.57 1 97.12 97 GLN B N 1
ATOM 2232 C CA . GLN B 1 97 ? -0.148 -24.188 6.762 1 97.12 97 GLN B CA 1
ATOM 2233 C C . GLN B 1 97 ? 1.205 -23.578 7.094 1 97.12 97 GLN B C 1
ATOM 2235 O O . GLN B 1 97 ? 2.023 -24.188 7.785 1 97.12 97 GLN B O 1
ATOM 2240 N N . HIS B 1 98 ? 1.302 -22.328 6.68 1 97.19 98 HIS B N 1
ATOM 2241 C CA . HIS B 1 98 ? 2.666 -21.812 6.707 1 97.19 98 HIS B CA 1
ATOM 2242 C C . HIS B 1 98 ? 2.758 -20.547 7.543 1 97.19 98 HIS B C 1
ATOM 2244 O O . HIS B 1 98 ? 3.854 -20.047 7.809 1 97.19 98 HIS B O 1
ATOM 2250 N N . THR B 1 99 ? 1.64 -20.016 7.867 1 97.94 99 THR B N 1
ATOM 2251 C CA . THR B 1 99 ? 1.67 -18.734 8.578 1 97.94 99 THR B CA 1
ATOM 2252 C C . THR B 1 99 ? 0.624 -18.719 9.695 1 97.94 99 THR B C 1
ATOM 2254 O O . THR B 1 99 ? -0.308 -19.516 9.688 1 97.94 99 THR B O 1
ATOM 2257 N N . ASP B 1 100 ? 0.852 -17.844 10.586 1 96.56 100 ASP B N 1
ATOM 2258 C CA . ASP B 1 100 ? -0.101 -17.625 11.672 1 96.56 100 ASP B CA 1
ATOM 2259 C C . ASP B 1 100 ? -0.962 -16.391 11.398 1 96.56 100 ASP B C 1
ATOM 2261 O O . ASP B 1 100 ? -0.514 -15.445 10.742 1 96.56 100 ASP B O 1
ATOM 2265 N N . SER B 1 101 ? -2.162 -16.453 11.938 1 97 101 SER B N 1
ATOM 2266 C CA . SER B 1 101 ? -3.135 -15.383 11.711 1 97 101 SER B CA 1
ATOM 2267 C C . SER B 1 101 ? -2.604 -14.039 12.195 1 97 101 SER B C 1
ATOM 2269 O O . SER B 1 101 ? -2.086 -13.938 13.312 1 97 101 SER B O 1
ATOM 2271 N N . GLY B 1 102 ? -2.641 -13.109 11.352 1 97.06 102 GLY B N 1
ATOM 2272 C CA . GLY B 1 102 ? -2.367 -11.727 11.711 1 97.06 102 GLY B CA 1
ATOM 2273 C C . GLY B 1 102 ? -0.886 -11.422 11.805 1 97.06 102 GLY B C 1
ATOM 2274 O O . GLY B 1 102 ? -0.5 -10.32 12.219 1 97.06 102 GLY B O 1
ATOM 2275 N N . MET B 1 103 ? -0.048 -12.273 11.391 1 97.06 103 MET B N 1
ATOM 2276 C CA . MET B 1 103 ? 1.374 -12.094 11.672 1 97.06 103 MET B CA 1
ATOM 2277 C C . MET B 1 103 ? 2.127 -11.672 10.414 1 97.06 103 MET B C 1
ATOM 2279 O O . MET B 1 103 ? 3.055 -10.867 10.484 1 97.06 103 MET B O 1
ATOM 2283 N N . CYS B 1 104 ? 1.757 -12.234 9.297 1 98.5 104 CYS B N 1
ATOM 2284 C CA . CYS B 1 104 ? 2.535 -12.062 8.078 1 98.5 104 CYS B CA 1
ATOM 2285 C C . CYS B 1 104 ? 1.892 -11.023 7.164 1 98.5 104 CYS B C 1
ATOM 2287 O O . CYS B 1 104 ? 0.684 -11.062 6.926 1 98.5 104 CYS B O 1
ATOM 2289 N N . PRO B 1 105 ? 2.664 -10.094 6.664 1 98.5 105 PRO B N 1
ATOM 2290 C CA . PRO B 1 105 ? 2.131 -9.055 5.781 1 98.5 105 PRO B CA 1
ATOM 2291 C C . PRO B 1 105 ? 1.841 -9.578 4.371 1 98.5 105 PRO B C 1
ATOM 2293 O O . PRO B 1 105 ? 2.301 -10.656 4.004 1 98.5 105 PRO B O 1
ATOM 2296 N N . LEU B 1 106 ? 1.021 -8.789 3.699 1 98.62 106 LEU B N 1
ATOM 2297 C CA . LEU B 1 106 ? 0.79 -8.992 2.273 1 98.62 106 LEU B CA 1
ATOM 2298 C C . LEU B 1 106 ? 1.935 -8.406 1.45 1 98.62 106 LEU B C 1
ATOM 2300 O O . LEU B 1 106 ? 2.289 -7.238 1.614 1 98.62 106 LEU B O 1
ATOM 2304 N N . GLY B 1 107 ? 2.578 -9.211 0.638 1 98.75 107 GLY B N 1
ATOM 2305 C CA . GLY B 1 107 ? 3.605 -8.758 -0.288 1 98.75 107 GLY B CA 1
ATOM 2306 C C . GLY B 1 107 ? 3.127 -8.703 -1.728 1 98.75 107 GLY B C 1
ATOM 2307 O O . GLY B 1 107 ? 2.273 -9.5 -2.133 1 98.75 107 GLY B O 1
ATOM 2308 N N . GLY B 1 108 ? 3.672 -7.844 -2.527 1 98.19 108 GLY B N 1
ATOM 2309 C CA . GLY B 1 108 ? 3.363 -7.734 -3.943 1 98.19 108 GLY B CA 1
ATOM 2310 C C . GLY B 1 108 ? 3.865 -6.445 -4.566 1 98.19 108 GLY B C 1
ATOM 2311 O O . GLY B 1 108 ? 4.555 -5.66 -3.912 1 98.19 108 GLY B O 1
ATOM 2312 N N . ASN B 1 109 ? 3.602 -6.273 -5.875 1 96.94 109 ASN B N 1
ATOM 2313 C CA . ASN B 1 109 ? 3.824 -5.035 -6.617 1 96.94 109 ASN B CA 1
ATOM 2314 C C . ASN B 1 109 ? 2.525 -4.258 -6.809 1 96.94 109 ASN B C 1
ATOM 2316 O O . ASN B 1 109 ? 1.59 -4.754 -7.441 1 96.94 109 ASN B O 1
ATOM 2320 N N . SER B 1 110 ? 2.514 -2.945 -6.273 1 95.75 110 SER B N 1
ATOM 2321 C CA . SER B 1 110 ? 1.277 -2.17 -6.305 1 95.75 110 SER B CA 1
ATOM 2322 C C . SER B 1 110 ? 0.105 -2.973 -5.754 1 95.75 110 SER B C 1
ATOM 2324 O O . SER B 1 110 ? -0.934 -3.094 -6.406 1 95.75 110 SER B O 1
ATOM 2326 N N . VAL B 1 111 ? 0.345 -3.506 -4.539 1 96.38 111 VAL B N 1
ATOM 2327 C CA . VAL B 1 111 ? -0.493 -4.566 -3.99 1 96.38 111 VAL B CA 1
ATOM 2328 C C . VAL B 1 111 ? -1.697 -3.961 -3.275 1 96.38 111 VAL B C 1
ATOM 2330 O O . VAL B 1 111 ? -2.607 -4.68 -2.855 1 96.38 111 VAL B O 1
ATOM 2333 N N . GLY B 1 112 ? -1.78 -2.668 -3.234 1 93.19 112 GLY B N 1
ATOM 2334 C CA . GLY B 1 112 ? -2.912 -2.004 -2.607 1 93.19 112 GLY B CA 1
ATOM 2335 C C . GLY B 1 112 ? -4.242 -2.369 -3.236 1 93.19 112 GLY B C 1
ATOM 2336 O O . GLY B 1 112 ? -5.223 -2.613 -2.529 1 93.19 112 GLY B O 1
ATOM 2337 N N . SER B 1 113 ? -4.242 -2.398 -4.547 1 92.69 113 SER B N 1
ATOM 2338 C CA . SER B 1 113 ? -5.473 -2.748 -5.25 1 92.69 113 SER B CA 1
ATOM 2339 C C . SER B 1 113 ? -5.895 -4.18 -4.945 1 92.69 113 SER B C 1
ATOM 2341 O O . SER B 1 113 ? -7.082 -4.453 -4.754 1 92.69 113 SER B O 1
ATOM 2343 N N . ASP B 1 114 ? -4.941 -5.055 -4.91 1 96.94 114 ASP B N 1
ATOM 2344 C CA . ASP B 1 114 ? -5.242 -6.438 -4.555 1 96.94 114 ASP B CA 1
ATOM 2345 C C . ASP B 1 114 ? -5.906 -6.516 -3.182 1 96.94 114 ASP B C 1
ATOM 2347 O O . ASP B 1 114 ? -6.906 -7.215 -3.008 1 96.94 114 ASP B O 1
ATOM 2351 N N . ARG B 1 115 ? -5.348 -5.816 -2.273 1 95.31 115 ARG B N 1
ATOM 2352 C CA . ARG B 1 115 ? -5.867 -5.875 -0.911 1 95.31 115 ARG B CA 1
ATOM 2353 C C . ARG B 1 115 ? -7.305 -5.367 -0.851 1 95.31 115 ARG B C 1
ATOM 2355 O O . ARG B 1 115 ? -8.133 -5.91 -0.116 1 95.31 115 ARG B O 1
ATOM 2362 N N . ILE B 1 116 ? -7.578 -4.32 -1.597 1 92.69 116 ILE B N 1
ATOM 2363 C CA . ILE B 1 116 ? -8.93 -3.775 -1.644 1 92.69 116 ILE B CA 1
ATOM 2364 C C . ILE B 1 116 ? -9.898 -4.844 -2.146 1 92.69 116 ILE B C 1
ATOM 2366 O O . ILE B 1 116 ? -10.977 -5.031 -1.577 1 92.69 116 ILE B O 1
ATOM 2370 N N . PHE B 1 117 ? -9.539 -5.551 -3.188 1 96.69 117 PHE B N 1
ATOM 2371 C CA . PHE B 1 117 ? -10.398 -6.598 -3.732 1 96.69 117 PHE B CA 1
ATOM 2372 C C . PHE B 1 117 ? -10.508 -7.766 -2.762 1 96.69 117 PHE B C 1
ATOM 2374 O O . PHE B 1 117 ? -11.57 -8.383 -2.645 1 96.69 117 PHE B O 1
ATOM 2381 N N . LEU B 1 118 ? -9.43 -8.078 -2.064 1 97.75 118 LEU B N 1
ATOM 2382 C CA . LEU B 1 118 ? -9.477 -9.141 -1.064 1 97.75 118 LEU B CA 1
ATOM 2383 C C . LEU B 1 118 ? -10.453 -8.781 0.057 1 97.75 118 LEU B C 1
ATOM 2385 O O . LEU B 1 118 ? -11.18 -9.648 0.545 1 97.75 118 LEU B O 1
ATOM 2389 N N . GLN B 1 119 ? -10.414 -7.559 0.47 1 94.38 119 GLN B N 1
ATOM 2390 C CA . GLN B 1 119 ? -11.312 -7.121 1.538 1 94.38 119 GLN B CA 1
ATOM 2391 C C . GLN B 1 119 ? -12.766 -7.41 1.188 1 94.38 119 GLN B C 1
ATOM 2393 O O . GLN B 1 119 ? -13.547 -7.82 2.049 1 94.38 119 GLN B O 1
ATOM 2398 N N . LYS B 1 120 ? -13.078 -7.211 -0.027 1 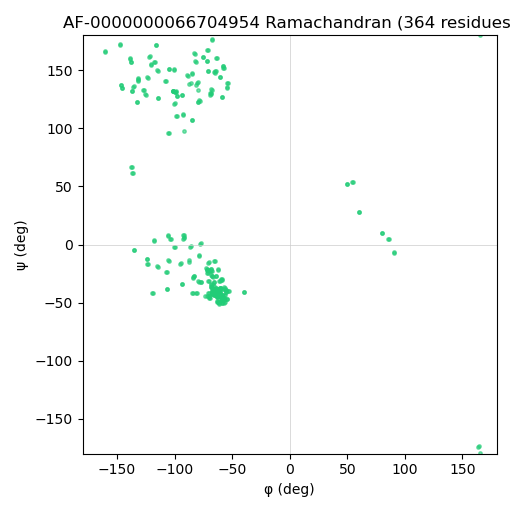94.56 120 LYS B N 1
ATOM 2399 C CA . LYS B 1 120 ? -14.461 -7.363 -0.454 1 94.56 120 LYS B CA 1
ATOM 2400 C C . LYS B 1 120 ? -14.781 -8.82 -0.77 1 94.56 120 LYS B C 1
ATOM 2402 O O . LYS B 1 120 ? -15.82 -9.336 -0.344 1 94.56 120 LYS B O 1
ATOM 2407 N N . TYR B 1 121 ? -13.914 -9.57 -1.438 1 97.94 121 TYR B N 1
ATOM 2408 C CA . TYR B 1 121 ? -14.289 -10.836 -2.057 1 97.94 121 TYR B CA 1
ATOM 2409 C C . TYR B 1 121 ? -13.719 -12.016 -1.274 1 97.94 121 TYR B C 1
ATOM 2411 O O . TYR B 1 121 ? -14.203 -13.141 -1.395 1 97.94 121 TYR B O 1
ATOM 2419 N N . MET B 1 122 ? -12.664 -11.734 -0.56 1 98.38 122 M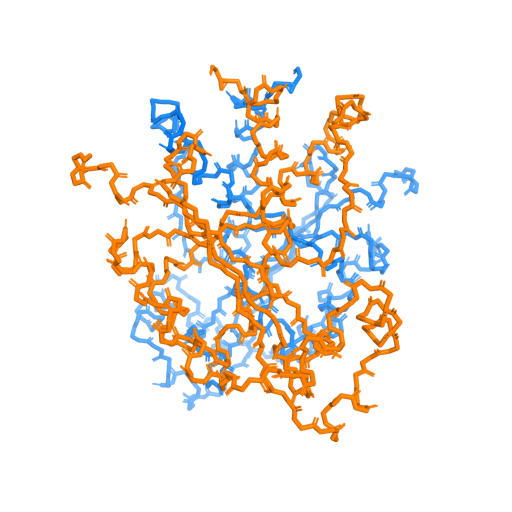ET B N 1
ATOM 2420 C CA . MET B 1 122 ? -12.016 -12.789 0.227 1 98.38 122 MET B CA 1
ATOM 2421 C C . MET B 1 122 ? -11.656 -12.273 1.616 1 98.38 122 MET B C 1
ATOM 2423 O O . MET B 1 122 ? -10.484 -12.297 2.002 1 98.38 122 MET B O 1
ATOM 2427 N N . PRO B 1 123 ? -12.664 -11.875 2.389 1 97.31 123 PRO B N 1
ATOM 2428 C CA . PRO B 1 123 ? -12.43 -11.164 3.648 1 97.31 123 PRO B CA 1
ATOM 2429 C C . PRO B 1 123 ? -11.734 -12.031 4.695 1 97.31 123 PRO B C 1
ATOM 2431 O O . PRO B 1 123 ? -10.977 -11.523 5.527 1 97.31 123 PRO B O 1
ATOM 2434 N N . THR B 1 124 ? -11.953 -13.367 4.738 1 98.25 124 THR B N 1
ATOM 2435 C CA . THR B 1 124 ? -11.305 -14.234 5.715 1 98.25 124 THR B CA 1
ATOM 2436 C C . THR B 1 124 ? -9.805 -14.312 5.453 1 98.25 124 THR B C 1
ATOM 2438 O O . THR B 1 124 ? -9 -14.305 6.391 1 98.25 124 THR B O 1
ATOM 2441 N N . LEU B 1 125 ? -9.477 -14.398 4.184 1 98.56 125 LEU B N 1
ATOM 2442 C CA . LEU B 1 125 ? -8.062 -14.359 3.816 1 98.56 125 LEU B CA 1
ATOM 2443 C C . LEU B 1 125 ? -7.434 -13.031 4.207 1 98.56 125 LEU B C 1
ATOM 2445 O O . LEU B 1 125 ? -6.344 -13 4.785 1 98.56 125 LEU B O 1
ATOM 2449 N N . GLU B 1 126 ? -8.117 -11.984 3.818 1 97.44 126 GLU B N 1
ATOM 2450 C CA . GLU B 1 126 ? -7.613 -10.648 4.129 1 97.44 126 GLU B CA 1
ATOM 2451 C C . GLU B 1 126 ? -7.367 -10.484 5.625 1 97.44 126 GLU B C 1
ATOM 2453 O O . GLU B 1 126 ? -6.336 -9.945 6.035 1 97.44 126 GLU B O 1
ATOM 2458 N N . LYS B 1 127 ? -8.242 -10.984 6.48 1 96.56 127 LYS B N 1
ATOM 2459 C CA . LYS B 1 127 ? -8.156 -10.844 7.934 1 96.56 127 LYS B CA 1
ATOM 2460 C C . LYS B 1 127 ? -7.027 -11.695 8.5 1 96.56 127 LYS B C 1
ATOM 2462 O O . LYS B 1 127 ? -6.57 -11.461 9.625 1 96.56 127 LYS B O 1
ATOM 2467 N N . HIS B 1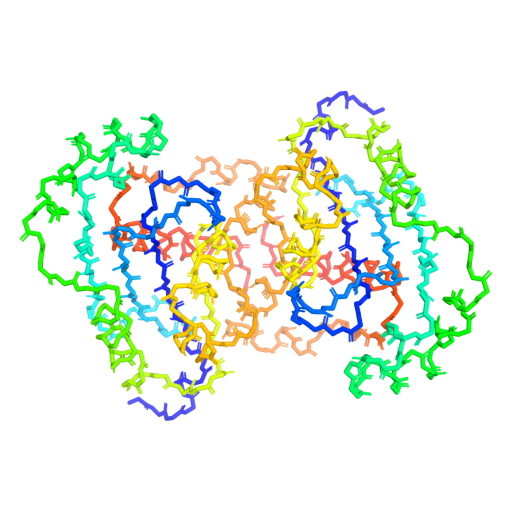 128 ? -6.629 -12.719 7.758 1 98.19 128 HIS B N 1
ATOM 2468 C CA . HIS B 1 128 ? -5.512 -13.555 8.188 1 98.19 128 HIS B CA 1
ATOM 2469 C C . HIS B 1 128 ? -4.188 -12.812 8.07 1 98.19 128 HIS B C 1
ATOM 2471 O O . HIS B 1 128 ? -3.219 -13.148 8.75 1 98.19 128 HIS B O 1
ATOM 2477 N N . LEU B 1 129 ? -4.117 -11.852 7.219 1 98 129 LEU B N 1
ATOM 2478 C CA . LEU B 1 129 ? -2.893 -11.109 6.93 1 98 129 LEU B CA 1
ATOM 2479 C C . LEU B 1 129 ? -2.691 -9.977 7.934 1 98 129 LEU B C 1
ATOM 2481 O O . LEU B 1 129 ? -3.662 -9.422 8.445 1 98 129 LEU B O 1
ATOM 2485 N N . HIS B 1 130 ? -1.4 -9.703 8.211 1 97.06 130 HIS B N 1
ATOM 2486 C CA . HIS B 1 130 ? -1.078 -8.477 8.93 1 97.06 130 HIS B CA 1
ATOM 2487 C C . HIS B 1 130 ? -1.591 -7.25 8.188 1 97.06 130 HIS B C 1
ATOM 2489 O O . HIS B 1 130 ? -1.718 -7.273 6.957 1 97.06 130 HIS B O 1
ATOM 2495 N N . TYR B 1 131 ? -1.903 -6.164 8.891 1 93.88 131 TYR B N 1
ATOM 2496 C CA . TYR B 1 131 ? -2.514 -4.992 8.273 1 93.88 131 TYR B CA 1
ATOM 2497 C C . TYR B 1 131 ? -1.518 -4.266 7.383 1 93.88 131 TYR B C 1
ATOM 2499 O O . TYR B 1 131 ? -1.909 -3.521 6.48 1 93.88 131 TYR B O 1
ATOM 2507 N N . ARG B 1 132 ? -0.209 -4.469 7.625 1 96.56 132 ARG B N 1
ATOM 2508 C CA . ARG B 1 132 ? 0.815 -3.818 6.812 1 96.56 132 ARG B CA 1
ATOM 2509 C C . ARG B 1 132 ? 1.053 -4.582 5.516 1 96.56 132 ARG B C 1
ATOM 2511 O O . ARG B 1 132 ? 0.712 -5.762 5.41 1 96.56 132 ARG B O 1
ATOM 2518 N N . ASN B 1 133 ? 1.588 -3.879 4.535 1 97.81 133 ASN B N 1
ATOM 2519 C CA . ASN B 1 133 ? 2 -4.457 3.262 1 97.81 133 ASN B CA 1
ATOM 2520 C C . ASN B 1 133 ? 3.51 -4.352 3.061 1 97.81 133 ASN B C 1
ATOM 2522 O O . ASN B 1 133 ? 4.164 -3.502 3.666 1 97.81 133 ASN B O 1
ATOM 2526 N N . ILE B 1 134 ? 4.039 -5.25 2.365 1 98.56 134 ILE B N 1
ATOM 2527 C CA . ILE B 1 134 ? 5.328 -5.082 1.705 1 98.56 134 ILE B CA 1
ATOM 2528 C C . ILE B 1 134 ? 5.121 -4.895 0.204 1 98.56 134 ILE B C 1
ATOM 2530 O O . ILE B 1 134 ? 4.953 -5.871 -0.532 1 98.56 134 ILE B O 1
ATOM 2534 N N . ASP B 1 135 ? 5.102 -3.635 -0.18 1 98.56 135 ASP B N 1
ATOM 2535 C CA . ASP B 1 135 ? 4.852 -3.264 -1.569 1 98.56 135 ASP B CA 1
ATOM 2536 C C . ASP B 1 135 ? 6.16 -2.984 -2.305 1 98.56 135 ASP B C 1
ATOM 2538 O O . ASP B 1 135 ? 6.785 -1.938 -2.1 1 98.56 135 ASP B O 1
ATOM 2542 N N . VAL B 1 136 ? 6.523 -3.828 -3.227 1 98.25 136 VAL B N 1
ATOM 2543 C CA . VAL B 1 136 ? 7.773 -3.713 -3.973 1 98.25 136 VAL B CA 1
ATOM 2544 C C . VAL B 1 136 ? 7.789 -2.4 -4.754 1 98.25 136 VAL B C 1
ATOM 2546 O O . VAL B 1 136 ? 8.844 -1.774 -4.906 1 98.25 136 VAL B O 1
ATOM 2549 N N . SER B 1 137 ? 6.621 -1.94 -5.18 1 97.81 137 SER B N 1
ATOM 2550 C CA . SER B 1 137 ? 6.543 -0.694 -5.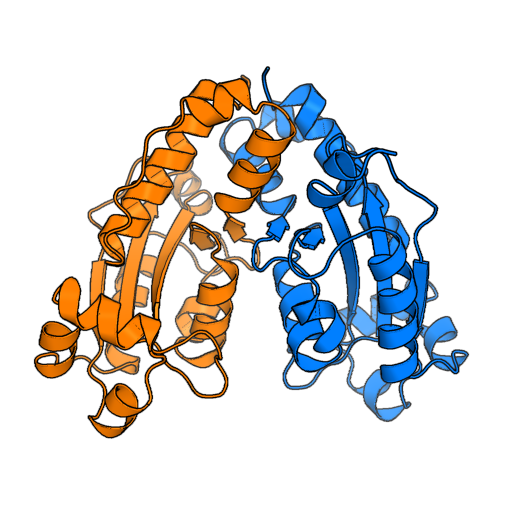934 1 97.81 137 SER B CA 1
ATOM 2551 C C . SER B 1 137 ? 6.98 0.494 -5.086 1 97.81 137 SER B C 1
ATOM 2553 O O . SER B 1 137 ? 7.422 1.515 -5.617 1 97.81 137 SER B O 1
ATOM 2555 N N . SER B 1 138 ? 6.828 0.423 -3.734 1 98.5 138 SER B N 1
ATOM 2556 C CA . SER B 1 138 ? 7.367 1.473 -2.877 1 98.5 138 SER B CA 1
ATOM 2557 C C . SER B 1 138 ? 8.875 1.611 -3.055 1 98.5 138 SER B C 1
ATOM 2559 O O . SER B 1 138 ? 9.391 2.723 -3.201 1 98.5 138 SER B O 1
ATOM 2561 N N . ILE B 1 139 ? 9.57 0.436 -3.035 1 97.88 139 ILE B N 1
ATOM 2562 C CA . ILE B 1 139 ? 11.016 0.417 -3.227 1 97.88 139 ILE B CA 1
ATOM 2563 C C . ILE B 1 139 ? 11.352 0.903 -4.633 1 97.88 139 ILE B C 1
ATOM 2565 O O . ILE B 1 139 ? 12.258 1.72 -4.812 1 97.88 139 ILE B O 1
ATOM 2569 N N . LYS B 1 140 ? 10.594 0.43 -5.613 1 97 140 LYS B N 1
ATOM 2570 C CA . LYS B 1 140 ? 10.797 0.808 -7.012 1 97 140 LYS B CA 1
ATOM 2571 C C . LYS B 1 140 ? 10.719 2.322 -7.188 1 97 140 LYS B C 1
ATOM 2573 O O . LYS B 1 140 ? 11.586 2.922 -7.824 1 97 140 LYS B O 1
ATOM 2578 N N . GLU B 1 141 ? 9.734 2.947 -6.617 1 97.75 141 GLU B N 1
ATOM 2579 C CA . GLU B 1 141 ? 9.531 4.387 -6.734 1 97.75 141 GLU B CA 1
ATOM 2580 C C . GLU B 1 141 ? 10.68 5.164 -6.094 1 97.75 141 GLU B C 1
ATOM 2582 O O . GLU B 1 141 ? 11.117 6.18 -6.633 1 97.75 141 GLU B O 1
ATOM 2587 N N . LEU B 1 142 ? 11.117 4.676 -4.988 1 98.12 142 LEU B N 1
ATOM 2588 C CA . LEU B 1 142 ? 12.211 5.348 -4.289 1 98.12 142 LEU B CA 1
ATOM 2589 C C . LEU B 1 142 ? 13.516 5.211 -5.066 1 98.12 142 LEU B C 1
ATOM 2591 O O . LEU B 1 142 ? 14.242 6.191 -5.238 1 98.12 142 LEU B O 1
ATOM 2595 N N . VAL B 1 143 ? 13.805 4.004 -5.535 1 96.69 143 VAL B N 1
ATOM 2596 C CA . VAL B 1 143 ? 15.047 3.75 -6.262 1 96.69 143 VAL B CA 1
ATOM 2597 C C . VAL B 1 143 ? 15.062 4.566 -7.555 1 96.69 143 VAL B C 1
ATOM 2599 O O . VAL B 1 143 ? 16.094 5.129 -7.922 1 96.69 143 VAL B O 1
ATOM 2602 N N . LYS B 1 144 ? 13.945 4.617 -8.234 1 95.94 144 LYS B N 1
ATOM 2603 C CA . LYS B 1 144 ? 13.828 5.422 -9.445 1 95.94 144 LYS B CA 1
ATOM 2604 C C . LYS B 1 144 ? 14.18 6.879 -9.18 1 95.94 144 LYS B C 1
ATOM 2606 O O . LYS B 1 144 ? 14.789 7.543 -10.023 1 95.94 144 LYS B O 1
ATOM 2611 N N . ARG B 1 145 ? 13.82 7.383 -8.055 1 96.62 145 ARG B N 1
ATOM 2612 C CA . ARG B 1 145 ? 14.016 8.781 -7.691 1 96.62 145 ARG B CA 1
ATOM 2613 C C . ARG B 1 145 ? 15.445 9.031 -7.219 1 96.62 145 ARG B C 1
ATOM 2615 O O . ARG B 1 145 ? 16.062 10.023 -7.609 1 96.62 145 ARG B O 1
ATOM 2622 N N . TRP B 1 146 ? 15.945 8.125 -6.445 1 96.69 146 TRP B N 1
ATOM 2623 C CA . TRP B 1 146 ? 17.203 8.375 -5.738 1 96.69 146 TRP B CA 1
ATOM 2624 C C . TRP B 1 146 ? 18.391 7.855 -6.539 1 96.69 146 TRP B C 1
ATOM 2626 O O . TRP B 1 146 ? 19.484 8.406 -6.453 1 96.69 146 TRP B O 1
ATOM 2636 N N . TYR B 1 147 ? 18.188 6.773 -7.238 1 95.25 147 TYR B N 1
ATOM 2637 C CA . TYR B 1 147 ? 19.266 6.102 -7.949 1 95.25 147 TYR B CA 1
ATOM 2638 C C . TYR B 1 147 ? 18.812 5.672 -9.344 1 95.25 147 TYR B C 1
ATOM 2640 O O . TYR B 1 147 ? 18.828 4.48 -9.664 1 95.25 147 TYR B O 1
ATOM 2648 N N . PRO B 1 148 ? 18.547 6.641 -10.211 1 94.06 148 PRO B N 1
ATOM 2649 C CA . PRO B 1 148 ? 18.016 6.309 -11.539 1 94.06 148 PRO B CA 1
ATOM 2650 C C . PRO B 1 148 ? 18.953 5.41 -12.344 1 94.06 148 PRO B C 1
ATOM 2652 O O . PRO B 1 148 ? 18.5 4.574 -13.125 1 94.06 148 PRO B O 1
ATOM 2655 N N . ASP B 1 149 ? 20.234 5.531 -12.133 1 93.31 149 ASP B N 1
ATOM 2656 C CA . ASP B 1 149 ? 21.188 4.715 -12.867 1 93.31 149 ASP B CA 1
ATOM 2657 C C . ASP B 1 149 ? 21.125 3.256 -12.414 1 93.31 149 ASP B C 1
ATOM 2659 O O . ASP B 1 149 ? 21.25 2.34 -13.227 1 93.31 149 ASP B O 1
ATOM 2663 N N . VAL B 1 150 ? 21.016 3.078 -11.125 1 91.31 150 VAL B N 1
ATOM 2664 C CA . VAL B 1 150 ? 20.859 1.725 -10.602 1 91.31 150 VAL B CA 1
ATOM 2665 C C . VAL B 1 150 ? 19.531 1.132 -11.055 1 91.31 150 VAL B C 1
ATOM 2667 O O . VAL B 1 150 ? 19.469 -0.028 -11.469 1 91.31 150 VAL B O 1
ATOM 2670 N N . TYR B 1 151 ? 18.547 1.927 -11.023 1 93.38 151 TYR B N 1
ATOM 2671 C CA . TYR B 1 151 ? 17.219 1.506 -11.453 1 93.38 151 TYR B CA 1
ATOM 2672 C C . TYR B 1 151 ? 17.25 0.996 -12.891 1 93.38 151 TYR B C 1
ATOM 2674 O O . TYR B 1 151 ? 16.562 0.027 -13.227 1 93.38 151 TYR B O 1
ATOM 2682 N N . ALA B 1 152 ? 17.984 1.595 -13.703 1 93.75 152 ALA B N 1
ATOM 2683 C CA . ALA B 1 152 ? 18.062 1.257 -15.125 1 93.75 152 ALA B CA 1
ATOM 2684 C C . ALA B 1 152 ? 18.656 -0.137 -15.32 1 93.75 152 ALA B C 1
ATOM 2686 O O . ALA B 1 152 ? 18.5 -0.735 -16.391 1 93.75 152 ALA B O 1
ATOM 2687 N N . ARG B 1 153 ? 19.266 -0.704 -14.305 1 92.19 153 ARG B N 1
ATOM 2688 C CA . ARG B 1 153 ? 19.953 -1.99 -14.414 1 92.19 153 ARG B CA 1
ATOM 2689 C C . ARG B 1 153 ? 19.078 -3.119 -13.875 1 92.19 153 ARG B C 1
ATOM 2691 O O . ARG B 1 153 ? 19.469 -4.289 -13.922 1 92.19 153 ARG B O 1
ATOM 2698 N N . LYS B 1 154 ? 17.922 -2.719 -13.383 1 90.69 154 LYS B N 1
ATOM 2699 C CA . LYS B 1 154 ? 17.062 -3.742 -12.805 1 90.69 154 LYS B CA 1
ATOM 2700 C C . LYS B 1 154 ? 16.594 -4.73 -13.867 1 90.69 154 LYS B C 1
ATOM 2702 O O . LYS B 1 154 ? 16.391 -4.359 -15.031 1 90.69 154 LYS B O 1
ATOM 2707 N N . PRO B 1 155 ? 16.406 -5.973 -13.445 1 89.38 155 PRO B N 1
ATOM 2708 C CA . PRO B 1 155 ? 15.891 -6.949 -14.406 1 89.38 155 PRO B CA 1
ATOM 2709 C C . PRO B 1 155 ? 14.516 -6.562 -14.953 1 89.38 155 PRO B C 1
ATOM 2711 O O . PRO B 1 155 ? 13.68 -6.035 -14.219 1 89.38 155 PRO B O 1
ATOM 2714 N N . GLN B 1 156 ? 14.383 -6.875 -16.172 1 90.06 156 GLN B N 1
ATOM 2715 C CA . GLN B 1 156 ? 13.109 -6.586 -16.812 1 90.06 156 GLN B CA 1
ATOM 2716 C C . GLN B 1 156 ? 12.062 -7.648 -16.469 1 90.06 156 GLN B C 1
ATOM 2718 O O . GLN B 1 156 ? 12.375 -8.836 -16.406 1 90.06 156 GLN B O 1
ATOM 2723 N N . LYS B 1 157 ? 10.922 -7.156 -16.25 1 89.81 157 LYS B N 1
ATOM 2724 C CA . LYS B 1 157 ? 9.805 -8.07 -16.016 1 89.81 157 LYS B CA 1
ATOM 2725 C C . LYS B 1 157 ? 9.133 -8.461 -17.328 1 89.81 157 LYS B C 1
ATOM 2727 O O . LYS B 1 157 ? 9.055 -7.656 -18.266 1 89.81 157 LYS B O 1
ATOM 2732 N N . GLU B 1 158 ? 8.664 -9.688 -17.391 1 86.56 158 GLU B N 1
ATOM 2733 C CA . GLU B 1 158 ? 7.895 -10.133 -18.547 1 86.56 158 GLU B CA 1
ATOM 2734 C C . GLU B 1 158 ? 6.469 -9.594 -18.5 1 86.56 158 GLU B C 1
ATOM 2736 O O . GLU B 1 158 ? 5.887 -9.273 -19.531 1 86.56 158 GLU B O 1
ATOM 2741 N N . ASN B 1 159 ? 5.941 -9.43 -17.375 1 86.19 159 ASN B N 1
ATOM 2742 C CA . ASN B 1 159 ? 4.598 -8.906 -17.156 1 86.19 159 ASN B CA 1
ATOM 2743 C C . ASN B 1 159 ? 3.553 -9.703 -17.922 1 86.19 159 ASN B C 1
ATOM 2745 O O . ASN B 1 159 ? 2.775 -9.133 -18.703 1 86.19 159 ASN B O 1
ATOM 2749 N N . THR B 1 160 ? 3.523 -10.945 -17.75 1 87.69 160 THR B N 1
ATOM 2750 C CA . THR B 1 160 ? 2.629 -11.836 -18.484 1 87.69 160 THR B CA 1
ATOM 2751 C C . THR B 1 160 ? 1.185 -11.641 -18.047 1 87.69 160 THR B C 1
ATOM 2753 O O . THR B 1 160 ? 0.254 -12.102 -18.703 1 87.69 160 THR B O 1
ATOM 2756 N N . HIS B 1 161 ? 0.994 -10.969 -16.891 1 92 161 HIS B N 1
ATOM 2757 C CA . HIS B 1 161 ? -0.317 -10.75 -16.297 1 92 161 HIS B CA 1
ATOM 2758 C C . HIS B 1 161 ? -1.002 -12.078 -15.969 1 92 161 HIS B C 1
ATOM 2760 O O . HIS B 1 161 ? -2.211 -12.219 -16.156 1 92 161 HIS B O 1
ATOM 2766 N N . ARG B 1 162 ? -0.189 -13.016 -15.727 1 94.94 162 ARG B N 1
ATOM 2767 C CA . ARG B 1 162 ? -0.592 -14.211 -15 1 94.94 162 ARG B CA 1
ATOM 2768 C C . ARG B 1 162 ? -0.126 -14.148 -13.547 1 94.94 162 ARG B C 1
ATOM 2770 O O . ARG B 1 162 ? 1.047 -13.883 -13.273 1 94.94 162 ARG B O 1
ATOM 2777 N N . ALA B 1 163 ? -1.005 -14.43 -12.703 1 96.69 163 ALA B N 1
ATOM 2778 C CA . ALA B 1 163 ? -0.88 -14.008 -11.312 1 96.69 163 ALA B CA 1
ATOM 2779 C C . ALA B 1 163 ? 0.344 -14.633 -10.656 1 96.69 163 ALA B C 1
ATOM 2781 O O . ALA B 1 163 ? 1.151 -13.938 -10.031 1 96.69 163 ALA B O 1
ATOM 2782 N N . LEU B 1 164 ? 0.517 -15.938 -10.789 1 97.75 164 LEU B N 1
ATOM 2783 C CA . LEU B 1 164 ? 1.609 -16.609 -10.094 1 97.75 164 LEU B CA 1
ATOM 2784 C C . LEU B 1 164 ? 2.959 -16.172 -10.656 1 97.75 164 LEU B C 1
ATOM 2786 O O . LEU B 1 164 ? 3.904 -15.938 -9.898 1 97.75 164 LEU B O 1
ATOM 2790 N N . ASN B 1 165 ? 3.045 -16.062 -11.969 1 96.56 165 ASN B N 1
ATOM 2791 C CA . ASN B 1 165 ? 4.258 -15.547 -12.602 1 96.56 165 ASN B CA 1
ATOM 2792 C C . ASN B 1 165 ? 4.59 -14.141 -12.109 1 96.56 165 ASN B C 1
ATOM 2794 O O . ASN B 1 165 ? 5.75 -13.828 -11.852 1 96.56 165 ASN B O 1
ATOM 2798 N N . ASP B 1 166 ? 3.609 -13.336 -12.047 1 97 166 ASP B N 1
ATOM 2799 C CA . ASP B 1 166 ? 3.803 -11.961 -11.594 1 97 166 ASP B CA 1
ATOM 2800 C C . ASP B 1 166 ? 4.336 -11.922 -10.156 1 97 166 ASP B C 1
ATOM 2802 O O . ASP B 1 166 ? 5.129 -11.047 -9.812 1 97 166 ASP B O 1
ATOM 2806 N N . ILE B 1 167 ? 3.865 -12.852 -9.289 1 98.12 167 ILE B N 1
ATOM 2807 C CA . ILE B 1 167 ? 4.363 -12.938 -7.926 1 98.12 167 ILE B CA 1
ATOM 2808 C C . ILE B 1 167 ? 5.859 -13.242 -7.941 1 98.12 167 ILE B C 1
ATOM 2810 O O . ILE B 1 167 ? 6.648 -12.555 -7.293 1 98.12 167 ILE B O 1
ATOM 2814 N N . TYR B 1 168 ? 6.234 -14.242 -8.672 1 97.75 168 TYR B N 1
ATOM 2815 C CA . TYR B 1 168 ? 7.641 -14.641 -8.68 1 97.75 168 TYR B CA 1
ATOM 2816 C C . TYR B 1 168 ? 8.516 -13.539 -9.25 1 97.75 168 TYR B C 1
ATOM 2818 O O . TYR B 1 168 ? 9.633 -13.312 -8.781 1 97.75 168 TYR B O 1
ATOM 2826 N N . GLU B 1 169 ? 8.031 -12.859 -10.242 1 97.5 169 GLU B N 1
ATOM 2827 C CA . GLU B 1 169 ? 8.766 -11.711 -10.773 1 97.5 169 GLU B CA 1
ATOM 2828 C C . GLU B 1 169 ? 8.922 -10.617 -9.719 1 97.5 169 GLU B C 1
ATOM 2830 O O . GLU B 1 169 ? 9.945 -9.945 -9.664 1 97.5 169 GLU B O 1
ATOM 2835 N N . SER B 1 170 ? 7.852 -10.406 -8.938 1 97.69 170 SER B N 1
ATOM 2836 C CA . SER B 1 170 ? 7.918 -9.422 -7.867 1 97.69 170 SER B CA 1
ATOM 2837 C C . SER B 1 170 ? 8.953 -9.82 -6.82 1 97.69 170 SER B C 1
ATOM 2839 O O . SER B 1 170 ? 9.719 -8.977 -6.348 1 97.69 170 SER B O 1
ATOM 2841 N N . ILE B 1 171 ? 8.953 -11.102 -6.438 1 98.19 171 ILE B N 1
ATOM 2842 C CA . ILE B 1 171 ? 9.938 -11.609 -5.484 1 98.19 171 ILE B CA 1
ATOM 2843 C C . ILE B 1 171 ? 11.344 -11.406 -6.035 1 98.19 171 ILE B C 1
ATOM 2845 O O . ILE B 1 171 ? 12.242 -10.953 -5.316 1 98.19 171 ILE B O 1
ATOM 2849 N N . GLN B 1 172 ? 11.516 -11.703 -7.297 1 97.25 172 GLN B N 1
ATOM 2850 C CA . GLN B 1 172 ? 12.812 -11.531 -7.941 1 97.25 172 GLN B CA 1
ATOM 2851 C C . GLN B 1 172 ? 13.242 -10.07 -7.945 1 97.25 172 GLN B C 1
ATOM 2853 O O . GLN B 1 172 ? 14.406 -9.758 -7.699 1 97.25 172 GLN B O 1
ATOM 2858 N N . GLU B 1 173 ? 12.328 -9.266 -8.289 1 97.12 173 GLU B N 1
ATOM 2859 C CA . GLU B 1 173 ? 12.617 -7.836 -8.289 1 97.12 173 GLU B CA 1
ATOM 2860 C C . GLU B 1 173 ? 13.055 -7.355 -6.91 1 97.12 173 GLU B C 1
ATOM 2862 O O . GLU B 1 173 ? 14.039 -6.629 -6.777 1 97.12 173 GLU B O 1
ATOM 2867 N N . LEU B 1 174 ? 12.32 -7.746 -5.887 1 97.94 174 LEU B N 1
ATOM 2868 C CA . LEU B 1 174 ? 12.664 -7.34 -4.527 1 97.94 174 LEU B CA 1
ATOM 2869 C C . LEU B 1 174 ? 14.031 -7.891 -4.125 1 97.94 174 LEU B C 1
ATOM 2871 O O . LEU B 1 174 ? 14.82 -7.195 -3.477 1 97.94 174 LEU B O 1
ATOM 2875 N N . ASN B 1 175 ? 14.227 -9.109 -4.508 1 97.12 175 ASN B N 1
ATOM 2876 C CA . ASN B 1 175 ? 15.531 -9.711 -4.223 1 97.12 175 ASN B CA 1
ATOM 2877 C C . ASN B 1 175 ? 16.656 -8.938 -4.895 1 97.12 175 ASN B C 1
ATOM 2879 O O . ASN B 1 175 ? 17.75 -8.789 -4.324 1 97.12 175 ASN B O 1
ATOM 2883 N N . TRP B 1 176 ? 16.422 -8.547 -6.078 1 96.38 176 TRP B N 1
ATOM 2884 C CA . TRP B 1 176 ? 17.406 -7.73 -6.773 1 96.38 176 TRP B CA 1
ATOM 2885 C C . TRP B 1 176 ? 17.688 -6.441 -6.008 1 96.38 176 TRP B C 1
ATOM 2887 O O . TRP B 1 176 ? 18.844 -6.059 -5.828 1 96.38 176 TRP B O 1
ATOM 2897 N N . TYR B 1 177 ? 16.656 -5.746 -5.57 1 96.44 177 TYR B N 1
ATOM 2898 C CA . TYR B 1 177 ? 16.844 -4.543 -4.766 1 96.44 177 TYR B CA 1
ATOM 2899 C C . TYR B 1 177 ? 17.609 -4.859 -3.486 1 96.44 177 TYR B C 1
ATOM 2901 O O . TYR B 1 177 ? 18.469 -4.086 -3.064 1 96.44 177 TYR B O 1
ATOM 2909 N N . LYS B 1 178 ? 17.25 -5.945 -2.85 1 96.31 178 LYS B N 1
ATOM 2910 C CA . LYS B 1 178 ? 17.922 -6.359 -1.63 1 96.31 178 LYS B CA 1
ATOM 2911 C C . LYS B 1 178 ? 19.438 -6.453 -1.851 1 96.31 178 LYS B C 1
ATOM 2913 O O . LYS B 1 178 ? 20.219 -5.961 -1.036 1 96.31 178 LYS B O 1
ATOM 2918 N N . LYS B 1 179 ? 19.812 -6.949 -2.98 1 94.12 179 LYS B N 1
ATOM 2919 C CA . LYS B 1 179 ? 21.219 -7.223 -3.279 1 94.12 179 LYS B CA 1
ATOM 2920 C C . LYS B 1 179 ? 21.938 -5.965 -3.756 1 94.12 179 LYS B C 1
ATOM 2922 O O . LYS B 1 179 ? 23.141 -5.801 -3.516 1 94.12 179 LYS B O 1
ATOM 2927 N N . ASN B 1 180 ? 21.125 -5.078 -4.344 1 94 180 ASN B N 1
ATOM 2928 C CA . ASN B 1 180 ? 21.812 -4.02 -5.074 1 94 180 ASN B CA 1
ATOM 2929 C C . ASN B 1 180 ? 21.578 -2.652 -4.441 1 94 180 ASN B C 1
ATOM 2931 O O . ASN B 1 180 ? 22.297 -1.697 -4.727 1 94 180 ASN B O 1
ATOM 2935 N N . ILE B 1 181 ? 20.531 -2.582 -3.641 1 94 181 ILE B N 1
ATOM 2936 C CA . ILE B 1 181 ? 20.125 -1.266 -3.156 1 94 181 ILE B CA 1
ATOM 2937 C C . ILE B 1 181 ? 20.203 -1.23 -1.633 1 94 181 ILE B C 1
ATOM 2939 O O . ILE B 1 181 ? 20.562 -0.205 -1.046 1 94 181 ILE B O 1
ATOM 2943 N N . PHE B 1 182 ? 19.781 -2.252 -0.992 1 94.06 182 PHE B N 1
ATOM 2944 C CA . PHE B 1 182 ? 19.812 -2.311 0.465 1 94.06 182 PHE B CA 1
ATOM 2945 C C . PHE B 1 182 ? 21.203 -2.664 0.972 1 94.06 182 PHE B C 1
ATOM 2947 O O . PHE B 1 182 ? 21.859 -3.568 0.442 1 94.06 182 PHE B O 1
ATOM 2954 N N . ILE B 1 183 ? 21.547 -1.744 2.039 1 80.12 183 ILE B N 1
ATOM 2955 C CA . ILE B 1 183 ? 22.906 -1.944 2.535 1 80.12 183 ILE B CA 1
ATOM 2956 C C . ILE B 1 183 ? 22.891 -2.918 3.711 1 80.12 183 ILE B C 1
ATOM 2958 O O . ILE B 1 183 ? 21.828 -3.203 4.273 1 80.12 183 ILE B O 1
ATOM 2962 N N . PRO B 1 184 ? 22.938 -3.631 4.238 1 66.81 184 PRO B N 1
ATOM 2963 C CA . PRO B 1 184 ? 24.234 -4.105 4.707 1 66.81 184 PRO B CA 1
ATOM 2964 C C . PRO B 1 184 ? 24.469 -5.582 4.402 1 66.81 184 PRO B C 1
ATOM 2966 O O . PRO B 1 184 ? 23.516 -6.34 4.223 1 66.81 184 PRO B O 1
#

pLDDT: mean 95.37, std 7.3, range [46.16, 98.88]